Protein AF-A0A3C1WLF0-F1 (afdb_monomer_lite)

Structure (mmCIF, N/CA/C/O backbone):
data_AF-A0A3C1WLF0-F1
#
_entry.id   AF-A0A3C1WLF0-F1
#
loop_
_atom_site.group_PDB
_atom_site.id
_atom_site.type_symbol
_atom_site.label_atom_id
_atom_site.label_alt_id
_atom_site.label_comp_id
_atom_site.label_asym_id
_atom_site.label_entity_id
_atom_site.label_seq_id
_atom_site.pdbx_PDB_ins_code
_atom_site.Cartn_x
_atom_site.Cartn_y
_atom_site.Cartn_z
_atom_site.occupancy
_atom_site.B_iso_or_equiv
_atom_site.auth_seq_id
_atom_site.auth_comp_id
_atom_site.auth_asym_id
_atom_site.auth_atom_id
_atom_site.pdbx_PDB_model_num
ATOM 1 N N . MET A 1 1 ? 48.824 -5.930 45.678 1.00 38.50 1 MET A N 1
ATOM 2 C CA . MET A 1 1 ? 48.460 -5.023 44.565 1.00 38.50 1 MET A CA 1
ATOM 3 C C . MET A 1 1 ? 47.200 -5.547 43.886 1.00 38.50 1 MET A C 1
ATOM 5 O O . MET A 1 1 ? 47.285 -6.452 43.074 1.00 38.50 1 MET A O 1
ATOM 9 N N . THR A 1 2 ? 46.025 -5.027 44.236 1.00 32.69 2 THR A N 1
ATOM 10 C CA . THR A 1 2 ? 44.742 -5.399 43.612 1.00 32.69 2 THR A CA 1
ATOM 11 C C . THR A 1 2 ? 44.183 -4.187 42.873 1.00 32.69 2 THR A C 1
ATOM 13 O O . THR A 1 2 ? 43.642 -3.274 43.496 1.00 32.69 2 THR A O 1
ATOM 16 N N . LYS A 1 3 ? 44.344 -4.146 41.544 1.00 34.78 3 LYS A N 1
ATOM 17 C CA . LYS A 1 3 ? 43.704 -3.138 40.686 1.00 34.78 3 LYS A CA 1
ATOM 18 C C . LYS A 1 3 ? 42.248 -3.546 40.443 1.00 34.78 3 LYS A C 1
ATOM 20 O O . LYS A 1 3 ? 41.982 -4.520 39.749 1.00 34.78 3 LYS A O 1
ATOM 25 N N . ARG A 1 4 ? 41.308 -2.787 41.015 1.00 34.50 4 ARG A N 1
ATOM 26 C CA . ARG A 1 4 ? 39.887 -2.814 40.639 1.00 34.50 4 ARG A CA 1
ATOM 27 C C . ARG A 1 4 ? 39.732 -2.152 39.268 1.00 34.50 4 ARG A C 1
ATOM 29 O O . ARG A 1 4 ? 40.002 -0.961 39.138 1.00 34.50 4 ARG A O 1
ATOM 36 N N . PHE A 1 5 ? 39.268 -2.897 38.270 1.00 33.78 5 PHE A N 1
ATOM 37 C CA . PHE A 1 5 ? 38.762 -2.321 37.026 1.00 33.78 5 PHE A CA 1
ATOM 38 C C . PHE A 1 5 ? 37.348 -1.773 37.268 1.00 33.78 5 PHE A C 1
ATOM 40 O O . PHE A 1 5 ? 36.418 -2.525 37.545 1.00 33.78 5 PHE A O 1
ATOM 47 N N . ARG A 1 6 ? 37.183 -0.448 37.180 1.00 39.75 6 ARG A N 1
ATOM 48 C CA . ARG A 1 6 ? 35.875 0.193 36.982 1.00 39.75 6 ARG A CA 1
ATOM 49 C C . ARG A 1 6 ? 35.567 0.145 35.488 1.00 39.75 6 ARG A C 1
ATOM 51 O O . ARG A 1 6 ? 36.238 0.832 34.728 1.00 39.75 6 ARG A O 1
ATOM 58 N N . HIS A 1 7 ? 34.592 -0.650 35.066 1.00 42.81 7 HIS A N 1
ATOM 59 C CA . HIS A 1 7 ? 33.999 -0.598 33.723 1.00 42.81 7 HIS A CA 1
ATOM 60 C C . HIS A 1 7 ? 32.485 -0.705 33.873 1.00 42.81 7 HIS A C 1
ATOM 62 O O . HIS A 1 7 ? 31.923 -1.790 33.801 1.00 42.81 7 HIS A O 1
ATOM 68 N N . SER A 1 8 ? 31.815 0.408 34.160 1.00 45.34 8 SER A N 1
ATOM 69 C CA . SER A 1 8 ? 30.350 0.493 34.155 1.00 45.34 8 SER A CA 1
ATOM 70 C C . SER A 1 8 ? 29.961 1.964 34.143 1.00 45.34 8 SER A C 1
ATOM 72 O O . SER A 1 8 ? 29.856 2.544 35.211 1.00 45.34 8 SER A O 1
ATOM 74 N N . SER A 1 9 ? 29.848 2.560 32.952 1.00 38.88 9 SER A N 1
ATOM 75 C CA . SER A 1 9 ? 29.088 3.805 32.701 1.00 38.88 9 SER A CA 1
ATOM 76 C C . SER A 1 9 ? 28.951 4.098 31.200 1.00 38.88 9 SER A C 1
ATOM 78 O O . SER A 1 9 ? 27.984 4.722 30.785 1.00 38.88 9 SER A O 1
ATOM 80 N N . THR A 1 10 ? 29.875 3.624 30.357 1.00 36.00 10 THR A N 1
ATOM 81 C CA . THR A 1 10 ? 29.923 4.012 28.933 1.00 36.00 10 THR A CA 1
ATOM 82 C C . THR A 1 10 ? 28.986 3.202 28.026 1.00 36.00 10 THR A C 1
ATOM 84 O O . THR A 1 10 ? 28.545 3.706 27.000 1.00 36.00 10 THR A O 1
ATOM 87 N N . ILE A 1 11 ? 28.627 1.970 28.409 1.00 35.28 11 ILE A N 1
ATOM 88 C CA . ILE A 1 11 ? 27.786 1.077 27.584 1.00 35.28 11 ILE A CA 1
ATOM 89 C C . ILE A 1 11 ? 26.293 1.449 27.672 1.00 35.28 11 ILE A C 1
ATOM 91 O O . ILE A 1 11 ? 25.589 1.384 26.666 1.00 35.28 11 ILE A O 1
ATOM 95 N N . LEU A 1 12 ? 25.811 1.917 28.833 1.00 32.09 12 LEU A N 1
ATOM 96 C CA . LEU A 1 12 ? 24.411 2.342 28.985 1.00 32.09 12 LEU A CA 1
ATOM 97 C C . LEU A 1 12 ? 24.103 3.646 28.235 1.00 32.09 12 LEU A C 1
ATOM 99 O O . LEU A 1 12 ? 23.019 3.772 27.672 1.00 32.09 12 LEU A O 1
ATOM 103 N N . LEU A 1 13 ? 25.050 4.594 28.179 1.00 32.47 13 LEU A N 1
ATOM 104 C CA . LEU A 1 13 ? 24.854 5.832 27.419 1.00 32.47 13 LEU A CA 1
ATOM 105 C C . LEU A 1 13 ? 24.774 5.563 25.912 1.00 32.47 13 LEU A C 1
ATOM 107 O O . LEU A 1 13 ? 23.940 6.163 25.249 1.00 32.47 13 LEU A O 1
ATOM 111 N N . ALA A 1 14 ? 25.577 4.637 25.378 1.00 32.06 14 ALA A N 1
ATOM 112 C CA . ALA A 1 14 ? 25.554 4.290 23.955 1.00 32.06 14 ALA A CA 1
ATOM 113 C C . ALA A 1 14 ? 24.260 3.561 23.542 1.00 32.06 14 ALA A C 1
ATOM 115 O O . ALA A 1 14 ? 23.713 3.850 22.480 1.00 32.06 14 ALA A O 1
ATOM 116 N N . GLN A 1 15 ? 23.721 2.678 24.394 1.00 32.78 15 GLN A N 1
ATOM 117 C CA . GLN A 1 15 ? 22.417 2.045 24.150 1.00 32.78 15 GLN A CA 1
ATOM 118 C C . GLN A 1 15 ? 21.258 3.048 24.256 1.00 32.78 15 GLN A C 1
ATOM 120 O O . GLN A 1 15 ? 20.360 3.019 23.419 1.00 32.78 15 GLN A O 1
ATOM 125 N N . ALA A 1 16 ? 21.300 3.985 25.209 1.00 34.91 16 ALA A N 1
ATOM 126 C CA . ALA A 1 16 ? 20.302 5.051 25.316 1.00 34.91 16 ALA A CA 1
ATOM 127 C C . ALA A 1 16 ? 20.377 6.060 24.150 1.00 34.91 16 ALA A C 1
ATOM 129 O O . ALA A 1 16 ? 19.339 6.524 23.688 1.00 34.91 16 ALA A O 1
ATOM 130 N N . LEU A 1 17 ? 21.574 6.356 23.624 1.00 33.88 17 LEU A N 1
ATOM 131 C CA . LEU A 1 17 ? 21.757 7.225 22.451 1.00 33.88 17 LEU A CA 1
ATOM 132 C C . LEU A 1 17 ? 21.293 6.553 21.147 1.00 33.88 17 LEU A C 1
ATOM 134 O O . LEU A 1 17 ? 20.705 7.217 20.299 1.00 33.88 17 LEU A O 1
ATOM 138 N N . CYS A 1 18 ? 21.499 5.237 20.999 1.00 32.28 18 CYS A N 1
ATOM 139 C CA . CYS A 1 18 ? 20.993 4.477 19.848 1.00 32.28 18 CYS A CA 1
ATOM 140 C C . CYS A 1 18 ? 19.461 4.352 19.868 1.00 32.28 18 CYS A C 1
ATOM 142 O O . CYS A 1 18 ? 18.828 4.394 18.816 1.00 32.28 18 CYS A O 1
ATOM 144 N N . ILE A 1 19 ? 18.851 4.273 21.056 1.00 40.88 19 ILE A N 1
ATOM 145 C CA . ILE A 1 19 ? 17.392 4.380 21.222 1.00 40.88 19 ILE A CA 1
ATOM 146 C C . ILE A 1 19 ? 16.928 5.830 20.974 1.00 40.88 19 ILE A C 1
ATOM 148 O O . ILE A 1 19 ? 15.871 6.047 20.399 1.00 40.88 19 ILE A O 1
ATOM 152 N N . GLY A 1 20 ? 17.724 6.841 21.329 1.00 36.88 20 GLY A N 1
ATOM 153 C CA . GLY A 1 20 ? 17.392 8.250 21.086 1.00 36.88 20 GLY A CA 1
ATOM 154 C C . GLY A 1 20 ? 17.393 8.667 19.608 1.00 36.88 20 GLY A C 1
ATOM 155 O O . GLY A 1 20 ? 16.624 9.545 19.229 1.00 36.88 20 GLY A O 1
ATOM 156 N N . LEU A 1 21 ? 18.214 8.030 18.766 1.00 39.44 21 LEU A N 1
ATOM 157 C CA . LEU A 1 21 ? 18.328 8.357 17.337 1.00 39.44 21 LEU A CA 1
ATOM 158 C C . LEU A 1 21 ? 17.384 7.539 16.441 1.00 39.44 21 LEU A C 1
ATOM 160 O O . LEU A 1 21 ? 16.956 8.041 15.409 1.00 39.44 21 LEU A O 1
ATOM 164 N N . ALA A 1 22 ? 16.993 6.324 16.843 1.00 41.12 22 ALA A N 1
ATOM 165 C CA . ALA A 1 22 ? 16.082 5.472 16.065 1.00 41.12 22 ALA A CA 1
ATOM 166 C C . ALA A 1 22 ? 14.586 5.846 16.192 1.00 41.12 22 ALA A C 1
ATOM 168 O O . ALA A 1 22 ? 13.744 5.249 15.525 1.00 41.12 22 ALA A O 1
ATOM 169 N N . PHE A 1 23 ? 14.240 6.810 17.052 1.00 49.62 23 PHE A N 1
ATOM 170 C CA . PHE A 1 23 ? 12.853 7.129 17.412 1.00 49.62 23 PHE A CA 1
ATOM 171 C C . PHE A 1 23 ? 12.526 8.635 17.387 1.00 49.62 23 PHE A C 1
ATOM 173 O O . PHE A 1 23 ? 11.501 9.042 17.935 1.00 49.62 23 PHE A O 1
ATOM 180 N N . SER A 1 24 ? 13.333 9.472 16.719 1.00 47.12 24 SER A N 1
ATOM 181 C CA . SER A 1 24 ? 13.067 10.924 16.603 1.00 47.12 24 SER A CA 1
ATOM 182 C C . SER A 1 24 ? 11.830 11.279 15.753 1.00 47.12 24 SER A C 1
ATOM 184 O O . SER A 1 24 ? 11.469 12.447 15.647 1.00 47.12 24 SER A O 1
ATOM 186 N N . GLN A 1 25 ? 11.173 10.271 15.178 1.00 60.00 25 GLN A N 1
ATOM 187 C CA . GLN A 1 25 ? 10.205 10.391 14.088 1.00 60.00 25 GLN A CA 1
ATOM 188 C C . GLN A 1 25 ? 8.773 10.015 14.463 1.00 60.00 25 GLN A C 1
ATOM 190 O O . GLN A 1 25 ? 7.882 10.137 13.631 1.00 60.00 25 GLN A O 1
ATOM 195 N N . THR A 1 26 ? 8.528 9.508 15.676 1.00 65.81 26 THR A N 1
ATOM 196 C CA . THR A 1 26 ? 7.172 9.059 15.999 1.00 65.81 26 THR A CA 1
ATOM 197 C C . THR A 1 26 ? 6.250 10.219 16.357 1.00 65.81 26 THR A C 1
ATOM 199 O O . THR A 1 26 ? 6.629 11.178 17.032 1.00 65.81 26 THR A O 1
ATOM 202 N N . HIS A 1 27 ? 5.004 10.133 15.912 1.00 82.19 27 HIS A N 1
ATOM 203 C CA . HIS A 1 27 ? 4.012 11.166 16.161 1.00 82.19 27 HIS A CA 1
ATOM 204 C C . HIS A 1 27 ? 3.552 11.198 17.629 1.00 82.19 27 HIS A C 1
ATOM 206 O O . HIS A 1 27 ? 3.510 10.185 18.341 1.00 82.19 27 HIS A O 1
ATOM 212 N N . ARG A 1 28 ? 3.180 12.399 18.094 1.00 81.50 28 ARG A N 1
ATOM 213 C CA . ARG A 1 28 ? 2.681 12.604 19.462 1.00 81.50 28 ARG A CA 1
ATOM 214 C C . ARG A 1 28 ? 1.364 11.870 19.671 1.00 81.50 28 ARG A C 1
ATOM 216 O O . ARG A 1 28 ? 0.482 11.896 18.813 1.00 81.50 28 ARG A O 1
ATOM 223 N N . TRP A 1 29 ? 1.183 11.308 20.860 1.00 79.56 29 TRP A N 1
ATOM 224 C CA . TRP A 1 29 ? -0.041 10.596 21.224 1.00 79.56 29 TRP A CA 1
ATOM 225 C C . TRP A 1 29 ? -1.316 11.427 21.022 1.00 79.56 29 TRP A C 1
ATOM 227 O O . TRP A 1 29 ? -2.277 10.941 20.433 1.00 79.56 29 TRP A O 1
ATOM 237 N N . SER A 1 30 ? -1.312 12.696 21.431 1.00 80.06 30 SER A N 1
ATOM 238 C CA . SER A 1 30 ? -2.450 13.610 21.260 1.00 80.06 30 SER A CA 1
ATOM 239 C C . SER A 1 30 ? -2.841 13.808 19.789 1.00 80.06 30 SER A C 1
ATOM 241 O O . SER A 1 30 ? -4.026 13.819 19.450 1.00 80.06 30 SER A O 1
ATOM 243 N N . GLN A 1 31 ? -1.858 13.881 18.890 1.00 85.19 31 GLN A N 1
ATOM 244 C CA . GLN A 1 31 ? -2.086 13.949 17.447 1.00 85.19 31 GLN A CA 1
ATOM 245 C C . GLN A 1 31 ? -2.691 12.645 16.913 1.00 85.19 31 GLN A C 1
ATOM 247 O O . GLN A 1 31 ? -3.672 12.676 16.172 1.00 85.19 31 GLN A O 1
ATOM 252 N N . VAL A 1 32 ? -2.155 11.498 17.336 1.00 86.56 32 VAL A N 1
ATOM 253 C CA . VAL A 1 32 ? -2.671 10.168 16.977 1.00 86.56 32 VAL A CA 1
ATOM 254 C C . VAL A 1 32 ? -4.125 10.004 17.427 1.00 86.56 32 VAL A C 1
ATOM 256 O O . VAL A 1 32 ? -4.972 9.574 16.643 1.00 86.56 32 VAL A O 1
ATOM 259 N N . GLN A 1 33 ? -4.442 10.392 18.665 1.00 83.75 33 GLN A N 1
ATOM 260 C CA . GLN A 1 33 ? -5.803 10.349 19.202 1.00 83.75 33 GLN A CA 1
ATOM 261 C C . GLN A 1 33 ? -6.762 11.235 18.408 1.00 83.75 33 GLN A C 1
ATOM 263 O O . GLN A 1 33 ? -7.864 10.787 18.104 1.00 83.75 33 GLN A O 1
ATOM 268 N N . SER A 1 34 ? -6.342 12.448 18.040 1.00 86.00 34 SER A N 1
ATOM 269 C CA . SER A 1 34 ? -7.144 13.363 17.220 1.00 86.00 34 SER A CA 1
ATOM 270 C C . SER A 1 34 ? -7.474 12.760 15.848 1.00 86.00 34 SER A C 1
ATOM 272 O O . SER A 1 34 ? -8.641 12.678 15.461 1.00 86.00 34 SER A O 1
ATOM 274 N N . ILE A 1 35 ? -6.465 12.222 15.149 1.00 89.88 35 ILE A N 1
ATOM 275 C CA . ILE A 1 35 ? -6.636 11.592 13.829 1.00 89.88 35 ILE A CA 1
ATOM 276 C C . ILE A 1 35 ? -7.584 10.394 13.913 1.00 89.88 35 ILE A C 1
ATOM 278 O O . ILE A 1 35 ? -8.458 10.220 13.057 1.00 89.88 35 ILE A O 1
ATOM 282 N N . LEU A 1 36 ? -7.413 9.549 14.932 1.00 85.75 36 LEU A N 1
ATOM 283 C CA . LEU A 1 36 ? -8.304 8.420 15.167 1.00 85.75 36 LEU A CA 1
ATOM 284 C C . LEU A 1 36 ? -9.715 8.920 15.514 1.00 85.75 36 LEU A C 1
ATOM 286 O O . LEU A 1 36 ? -10.687 8.407 14.970 1.00 85.75 36 LEU A O 1
ATOM 290 N N . GLY A 1 37 ? -9.856 9.932 16.366 1.00 81.00 37 GLY A N 1
ATOM 291 C CA . GLY A 1 37 ? -11.135 10.523 16.773 1.00 81.00 37 GLY A CA 1
ATOM 292 C C . GLY A 1 37 ? -11.994 11.060 15.623 1.00 81.00 37 GLY A C 1
ATOM 293 O O . GLY A 1 37 ? -13.208 11.078 15.739 1.00 81.00 37 GLY A O 1
ATOM 294 N N . ALA A 1 38 ? -11.405 11.425 14.484 1.00 80.56 38 ALA A N 1
ATOM 295 C CA . ALA A 1 38 ? -12.173 11.887 13.323 1.00 80.56 38 ALA A CA 1
ATOM 296 C C . ALA A 1 38 ? -12.926 10.772 12.570 1.00 80.56 38 ALA A C 1
ATOM 298 O O . ALA A 1 38 ? -13.795 11.061 11.752 1.00 80.56 38 ALA A O 1
ATOM 299 N N . VAL A 1 39 ? -12.585 9.503 12.817 1.00 69.94 39 VAL A N 1
ATOM 300 C CA . VAL A 1 39 ? -13.282 8.331 12.264 1.00 69.94 39 VAL A CA 1
ATOM 301 C C . VAL A 1 39 ? -13.920 7.591 13.432 1.00 69.94 39 VAL A C 1
ATOM 303 O O . VAL A 1 39 ? -13.391 6.596 13.928 1.00 69.94 39 VAL A O 1
ATOM 306 N N . THR A 1 40 ? -15.010 8.153 13.948 1.00 58.94 40 THR A N 1
ATOM 307 C CA . THR A 1 40 ? -15.768 7.610 15.084 1.00 58.94 40 THR A CA 1
ATOM 308 C C . THR A 1 40 ? -17.261 7.728 14.826 1.00 58.94 40 THR A C 1
ATOM 310 O O . THR A 1 40 ? -17.986 8.275 15.652 1.00 58.94 40 THR A O 1
ATOM 313 N N . ASN A 1 41 ? -17.745 7.259 13.676 1.00 54.25 41 ASN A N 1
ATOM 314 C CA . ASN A 1 41 ? -19.181 7.059 13.563 1.00 54.25 41 ASN A CA 1
ATOM 315 C C . ASN A 1 41 ? -19.548 5.814 14.398 1.00 54.25 41 ASN A C 1
ATOM 317 O O . ASN A 1 41 ? -19.100 4.719 14.050 1.00 54.25 41 ASN A O 1
ATOM 321 N N . PRO A 1 42 ? -20.312 5.935 15.501 1.00 48.44 42 PRO A N 1
ATOM 322 C CA . PRO A 1 42 ? -20.686 4.789 16.335 1.00 48.44 42 PRO A CA 1
ATOM 323 C C . PRO A 1 42 ? -21.608 3.811 15.591 1.00 48.44 42 PRO A C 1
ATOM 325 O O . PRO A 1 42 ? -21.691 2.641 15.941 1.00 48.44 42 PRO A O 1
ATOM 328 N N . ALA A 1 43 ? -22.269 4.254 14.516 1.00 48.84 43 ALA A N 1
ATOM 329 C CA . ALA A 1 43 ? -23.008 3.361 13.625 1.00 48.84 43 ALA A CA 1
ATOM 330 C C . ALA A 1 43 ? -22.082 2.380 12.873 1.00 48.84 43 ALA A C 1
ATOM 332 O O . ALA A 1 43 ? -22.495 1.272 12.543 1.00 48.84 43 ALA A O 1
ATOM 333 N N . ASP A 1 44 ? -20.810 2.744 12.677 1.00 51.59 44 ASP A N 1
ATOM 334 C CA . ASP A 1 44 ? -19.803 1.908 12.019 1.00 51.59 44 ASP A CA 1
ATOM 335 C C . ASP A 1 44 ? -19.059 0.993 13.012 1.00 51.59 44 ASP A C 1
ATOM 337 O O . ASP A 1 44 ? -18.179 0.238 12.601 1.00 51.59 44 ASP A O 1
ATOM 341 N N . THR A 1 45 ? -19.325 1.066 14.322 1.00 56.56 45 THR A N 1
ATOM 342 C CA . THR A 1 45 ? -18.733 0.148 15.318 1.00 56.56 45 THR A CA 1
ATOM 343 C C . THR A 1 45 ? -19.614 -1.073 15.590 1.00 56.56 45 THR A C 1
ATOM 345 O O . THR A 1 45 ? -19.144 -2.041 16.188 1.00 56.56 45 THR A O 1
ATOM 348 N N . ALA A 1 46 ? -20.862 -1.065 15.109 1.00 55.88 46 ALA A N 1
ATOM 349 C CA . ALA A 1 46 ? -21.876 -2.069 15.404 1.00 55.88 46 ALA A CA 1
ATOM 350 C C . ALA A 1 46 ? -22.565 -2.576 14.124 1.00 55.88 46 ALA A C 1
ATOM 352 O O . ALA A 1 46 ? -23.735 -2.311 13.865 1.00 55.88 46 ALA A O 1
ATOM 353 N N . GLY A 1 47 ? -21.833 -3.348 13.324 1.00 59.44 47 GLY A N 1
ATOM 354 C CA . GLY A 1 47 ? -22.403 -4.181 12.265 1.00 59.44 47 GLY A CA 1
ATOM 355 C C . GLY A 1 47 ? -21.700 -5.538 12.237 1.00 59.44 47 GLY A C 1
ATOM 356 O O . GLY A 1 47 ? -20.560 -5.634 12.700 1.00 59.44 47 GLY A O 1
ATOM 357 N N . PRO A 1 48 ? -22.334 -6.611 11.731 1.00 72.62 48 PRO A N 1
ATOM 358 C CA . PRO A 1 48 ? -21.635 -7.873 11.547 1.00 72.62 48 PRO A CA 1
ATOM 359 C C . PRO A 1 48 ? -20.495 -7.659 10.546 1.00 72.62 48 PRO A C 1
ATOM 361 O O . PRO A 1 48 ? -20.720 -7.435 9.358 1.00 72.62 48 PRO A O 1
ATOM 364 N N . PHE A 1 49 ? -19.259 -7.714 11.035 1.00 84.38 49 PHE A N 1
ATOM 365 C CA . PHE A 1 49 ? -18.076 -7.722 10.187 1.00 84.38 49 PHE A CA 1
ATOM 366 C C . PHE A 1 49 ? -18.115 -8.980 9.315 1.00 84.38 49 PHE A C 1
ATOM 368 O O . PHE A 1 49 ? -17.980 -10.094 9.827 1.00 84.38 49 PHE A O 1
ATOM 375 N N . THR A 1 50 ? -18.319 -8.822 8.006 1.00 90.38 50 THR A N 1
ATOM 376 C CA . THR A 1 50 ? -18.239 -9.933 7.044 1.00 90.38 50 THR A CA 1
ATOM 377 C C . THR A 1 50 ? -16.839 -10.552 7.061 1.00 90.38 50 THR A C 1
ATOM 379 O O . THR A 1 50 ? -15.888 -9.872 7.466 1.00 90.38 50 THR A O 1
ATOM 382 N N . PRO A 1 51 ? -16.675 -11.825 6.659 1.00 96.19 51 PRO A N 1
ATOM 383 C CA . PRO A 1 51 ? -15.350 -12.426 6.567 1.00 96.19 51 PRO A CA 1
ATOM 384 C C . PRO A 1 51 ? -14.431 -11.591 5.674 1.00 96.19 51 PRO A C 1
ATOM 386 O O . PRO A 1 51 ? -14.851 -11.159 4.602 1.00 96.19 51 PRO A O 1
ATOM 389 N N . LEU A 1 52 ? -13.203 -11.358 6.134 1.00 98.00 52 LEU A N 1
ATOM 390 C CA . LEU A 1 52 ? -12.166 -10.648 5.393 1.00 98.00 52 LEU A CA 1
ATOM 391 C C . LEU A 1 52 ? -10.931 -11.542 5.266 1.00 98.00 52 LEU A C 1
ATOM 393 O O . LEU A 1 52 ? -10.304 -11.886 6.270 1.00 98.00 52 LEU A O 1
ATOM 397 N N . ASN A 1 53 ? -10.553 -11.889 4.040 1.00 98.75 53 ASN A N 1
ATOM 398 C CA . ASN A 1 53 ? -9.366 -12.688 3.750 1.00 98.75 53 ASN A CA 1
ATOM 399 C C . ASN A 1 53 ? -8.252 -11.805 3.184 1.00 98.75 53 ASN A C 1
ATOM 401 O O . ASN A 1 53 ? -8.358 -11.277 2.077 1.00 98.75 53 ASN A O 1
ATOM 405 N N . ILE A 1 54 ? -7.165 -11.662 3.939 1.00 98.88 54 ILE A N 1
ATOM 406 C CA . ILE A 1 54 ? -5.996 -10.871 3.547 1.00 98.88 54 ILE A CA 1
ATOM 407 C C . ILE A 1 54 ? -4.851 -11.808 3.161 1.00 98.88 54 ILE A C 1
ATOM 409 O O . ILE A 1 54 ? -4.555 -12.775 3.869 1.00 98.88 54 ILE A O 1
ATOM 413 N N . VAL A 1 55 ? -4.164 -11.496 2.065 1.00 98.94 55 VAL A N 1
ATOM 414 C CA . VAL A 1 55 ? -2.891 -12.124 1.696 1.00 98.94 55 VAL A CA 1
ATOM 415 C C . VAL A 1 55 ? -1.789 -11.077 1.784 1.00 98.94 55 VAL A C 1
ATOM 417 O O . VAL A 1 55 ? -1.834 -10.069 1.078 1.00 98.94 55 VAL A O 1
ATOM 420 N N . LEU A 1 56 ? -0.799 -11.310 2.645 1.00 98.81 56 LEU A N 1
ATOM 421 C CA . LEU A 1 56 ? 0.420 -10.503 2.687 1.00 98.81 56 LEU A CA 1
ATOM 422 C C . LEU A 1 56 ? 1.484 -11.178 1.823 1.00 98.81 56 LEU A C 1
ATOM 424 O O . LEU A 1 56 ? 1.887 -12.313 2.101 1.00 98.81 56 LEU A O 1
ATOM 428 N N . VAL A 1 57 ? 1.917 -10.484 0.777 1.00 97.81 57 VAL A N 1
ATOM 429 C CA . VAL A 1 57 ? 2.915 -10.972 -0.172 1.00 97.81 57 VAL A CA 1
ATOM 430 C C . VAL A 1 57 ? 4.263 -10.356 0.166 1.00 97.81 57 VAL A C 1
ATOM 432 O O . VAL A 1 57 ? 4.380 -9.135 0.262 1.00 97.81 57 VAL A O 1
ATOM 435 N N . TRP A 1 58 ? 5.265 -11.211 0.346 1.00 95.25 58 TRP A N 1
ATOM 436 C CA . TRP A 1 58 ? 6.640 -10.840 0.679 1.00 95.25 58 TRP A CA 1
ATOM 437 C C . TRP A 1 58 ? 7.618 -11.634 -0.186 1.00 95.25 58 TRP A C 1
ATOM 439 O O . TRP A 1 58 ? 7.240 -12.651 -0.757 1.00 95.25 58 TRP A O 1
ATOM 449 N N . GLY A 1 59 ? 8.865 -11.189 -0.301 1.00 90.56 59 GLY A N 1
ATOM 450 C CA . GLY A 1 59 ? 9.893 -11.873 -1.089 1.00 90.56 59 GLY A CA 1
ATOM 451 C C . GLY A 1 59 ? 11.237 -11.906 -0.375 1.00 90.56 59 GLY A C 1
ATOM 452 O O . GLY A 1 59 ? 11.333 -11.541 0.797 1.00 90.56 59 GLY A O 1
ATOM 453 N N . GLU A 1 60 ? 12.271 -12.338 -1.095 1.00 89.06 60 GLU A N 1
ATOM 454 C CA . GLU A 1 60 ? 13.648 -12.305 -0.594 1.00 89.06 60 GLU A CA 1
ATOM 455 C C . GLU A 1 60 ? 14.073 -10.907 -0.157 1.00 89.06 60 GLU A C 1
ATOM 457 O O . GLU A 1 60 ? 13.704 -9.901 -0.768 1.00 89.06 60 GLU A O 1
ATOM 462 N N . HIS A 1 61 ? 14.909 -10.874 0.873 1.00 86.94 61 HIS A N 1
ATOM 463 C CA . HIS A 1 61 ? 15.568 -9.658 1.315 1.00 86.94 61 HIS A CA 1
ATOM 464 C C . HIS A 1 61 ? 16.524 -9.134 0.232 1.00 86.94 61 HIS A C 1
ATOM 466 O O . HIS A 1 61 ? 17.221 -9.908 -0.430 1.00 86.94 61 HIS A O 1
ATOM 472 N N . ASP A 1 62 ? 16.552 -7.817 0.042 1.00 86.88 62 ASP A N 1
ATOM 473 C CA . ASP A 1 62 ? 17.293 -7.170 -1.044 1.00 86.88 62 ASP A CA 1
ATOM 474 C C . ASP A 1 62 ? 18.056 -5.898 -0.630 1.00 86.88 62 ASP A C 1
ATOM 476 O O . ASP A 1 62 ? 18.684 -5.287 -1.493 1.00 86.88 62 ASP A O 1
ATOM 480 N N . HIS A 1 63 ? 18.025 -5.508 0.651 1.00 89.62 63 HIS A N 1
ATOM 481 C CA . HIS A 1 63 ? 18.690 -4.304 1.179 1.00 89.62 63 HIS A CA 1
ATOM 482 C C . HIS A 1 63 ? 19.540 -4.614 2.417 1.00 89.62 63 HIS A C 1
ATOM 484 O O . HIS A 1 63 ? 19.843 -5.768 2.697 1.00 89.62 63 HIS A O 1
ATOM 490 N N . ALA A 1 64 ? 20.013 -3.586 3.123 1.00 87.50 64 ALA A N 1
ATOM 491 C CA . ALA A 1 64 ? 20.669 -3.749 4.414 1.00 87.50 64 ALA A CA 1
ATOM 492 C C . ALA A 1 64 ? 19.645 -4.054 5.522 1.00 87.50 64 ALA A C 1
ATOM 494 O O . ALA A 1 64 ? 18.459 -3.746 5.402 1.00 87.50 64 ALA A O 1
ATOM 495 N N . THR A 1 65 ? 20.109 -4.607 6.648 1.00 88.38 65 THR A N 1
ATOM 496 C CA . THR A 1 65 ? 19.264 -4.807 7.835 1.00 88.38 65 THR A CA 1
ATOM 497 C C . THR A 1 65 ? 18.552 -3.515 8.231 1.00 88.38 65 THR A C 1
ATOM 499 O O . THR A 1 65 ? 19.176 -2.465 8.371 1.00 88.38 65 THR A O 1
ATOM 502 N N . GLY A 1 66 ? 17.247 -3.612 8.469 1.00 87.88 66 GLY A N 1
ATOM 503 C CA . GLY A 1 66 ? 16.386 -2.475 8.787 1.00 87.88 66 GLY A CA 1
ATOM 504 C C . GLY A 1 66 ? 15.747 -1.799 7.573 1.00 87.88 66 GLY A C 1
ATOM 505 O O . GLY A 1 66 ? 14.848 -0.983 7.777 1.00 87.88 66 GLY A O 1
ATOM 506 N N . GLN A 1 67 ? 16.132 -2.174 6.351 1.00 91.75 67 GLN A N 1
ATOM 507 C CA . GLN A 1 67 ? 15.523 -1.731 5.099 1.00 91.75 67 GLN A CA 1
ATOM 508 C C . GLN A 1 67 ? 14.886 -2.920 4.370 1.00 91.75 67 GLN A C 1
ATOM 510 O O . GLN A 1 67 ? 15.428 -4.024 4.392 1.00 91.75 67 GLN A O 1
ATOM 515 N N . HIS A 1 68 ? 13.726 -2.714 3.742 1.00 93.94 68 HIS A N 1
ATOM 516 C CA . HIS A 1 68 ? 13.037 -3.737 2.935 1.00 93.94 68 HIS A CA 1
ATOM 517 C C . HIS A 1 68 ? 12.892 -5.088 3.661 1.00 93.94 68 HIS A C 1
ATOM 519 O O . HIS A 1 68 ? 13.119 -6.178 3.132 1.00 93.94 68 HIS A O 1
ATOM 525 N N . GLU A 1 69 ? 12.523 -5.016 4.936 1.00 92.62 69 GLU A N 1
ATOM 526 C CA . GLU A 1 69 ? 12.363 -6.166 5.826 1.00 92.62 69 GLU A CA 1
ATOM 527 C C . GLU A 1 69 ? 11.018 -6.880 5.550 1.00 92.62 69 GLU A C 1
ATOM 529 O O . GLU A 1 69 ? 10.136 -6.964 6.410 1.00 92.62 69 GLU A O 1
ATOM 534 N N . TYR A 1 70 ? 10.825 -7.363 4.315 1.00 94.50 70 TYR A N 1
ATOM 535 C CA . TYR A 1 70 ? 9.550 -7.891 3.809 1.00 94.50 70 TYR A CA 1
ATOM 536 C C . TYR A 1 70 ? 9.001 -9.042 4.656 1.00 94.50 70 TYR A C 1
ATOM 538 O O . TYR A 1 70 ? 7.824 -9.047 5.025 1.00 94.50 70 TYR A O 1
ATOM 546 N N . GLU A 1 71 ? 9.853 -10.012 5.001 1.00 94.38 71 GLU A N 1
ATOM 547 C CA . GLU A 1 71 ? 9.455 -11.162 5.816 1.00 94.38 71 GLU A CA 1
ATOM 548 C C . GLU A 1 71 ? 9.035 -10.727 7.222 1.00 94.38 71 GLU A C 1
ATOM 550 O O . GLU A 1 71 ? 8.026 -11.196 7.756 1.00 94.38 71 GLU A O 1
ATOM 555 N N . LYS A 1 72 ? 9.782 -9.793 7.819 1.00 93.19 72 LYS A N 1
ATOM 556 C CA . LYS A 1 72 ? 9.493 -9.259 9.152 1.00 93.19 72 LYS A CA 1
ATOM 557 C C . LYS A 1 72 ? 8.176 -8.493 9.165 1.00 93.19 72 LYS A C 1
ATOM 559 O O . LYS A 1 72 ? 7.395 -8.667 10.104 1.00 93.19 72 LYS A O 1
ATOM 564 N N . PHE A 1 73 ? 7.900 -7.701 8.127 1.00 95.06 73 PHE A N 1
ATOM 565 C CA . PHE A 1 73 ? 6.587 -7.099 7.920 1.00 95.06 73 PHE A CA 1
ATOM 566 C C . PHE A 1 73 ? 5.512 -8.183 7.846 1.00 95.06 73 PHE A C 1
ATOM 568 O O . PHE A 1 73 ? 4.622 -8.200 8.691 1.00 95.06 73 PHE A O 1
ATOM 575 N N . ALA A 1 74 ? 5.616 -9.130 6.912 1.00 95.81 74 ALA A N 1
ATOM 576 C CA . ALA A 1 74 ? 4.585 -10.137 6.682 1.00 95.81 74 ALA A CA 1
ATOM 577 C C . ALA A 1 74 ? 4.298 -10.985 7.934 1.00 95.81 74 ALA A C 1
ATOM 579 O O . ALA A 1 74 ? 3.150 -11.082 8.374 1.00 95.81 74 ALA A O 1
ATOM 580 N N . ARG A 1 75 ? 5.333 -11.543 8.570 1.00 94.69 75 ARG A N 1
ATOM 581 C CA . ARG A 1 75 ? 5.191 -12.384 9.772 1.00 94.69 75 ARG A CA 1
ATOM 582 C C . ARG A 1 75 ? 4.811 -11.600 11.023 1.00 94.69 75 ARG A C 1
ATOM 584 O O . ARG A 1 75 ? 4.167 -12.159 11.905 1.00 94.69 75 ARG A O 1
ATOM 591 N N . GLY A 1 76 ? 5.199 -10.330 11.121 1.00 92.00 76 GLY A N 1
ATOM 592 C CA . GLY A 1 76 ? 4.801 -9.456 12.225 1.00 92.00 76 GLY A CA 1
ATOM 593 C C . GLY A 1 76 ? 3.356 -8.973 12.092 1.00 92.00 76 GLY A C 1
ATOM 594 O O . GLY A 1 76 ? 2.615 -8.943 13.075 1.00 92.00 76 GLY A O 1
ATOM 595 N N . TRP A 1 77 ? 2.9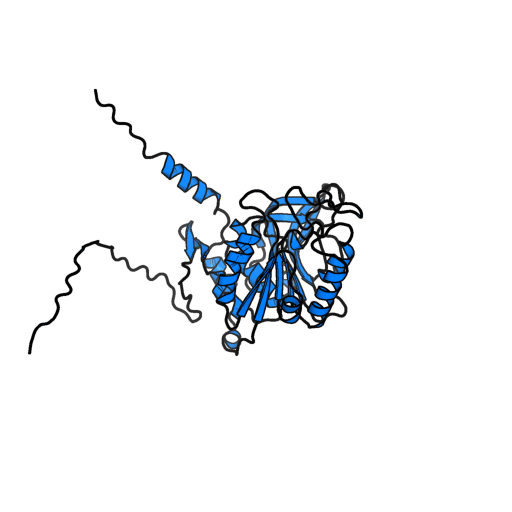39 -8.637 10.870 1.00 95.81 77 TRP A N 1
ATOM 596 C CA . TRP A 1 77 ? 1.617 -8.091 10.580 1.00 95.81 77 TRP A CA 1
ATOM 597 C C . TRP A 1 77 ? 0.540 -9.161 10.437 1.00 95.81 77 TRP A C 1
ATOM 599 O O . TRP A 1 77 ? -0.612 -8.873 10.741 1.00 95.81 77 TRP A O 1
ATOM 609 N N . GLN A 1 78 ? 0.873 -10.400 10.069 1.00 96.19 78 GLN A N 1
ATOM 610 C CA . GLN A 1 78 ? -0.102 -11.494 10.036 1.00 96.19 78 GLN A CA 1
ATOM 611 C C . GLN A 1 78 ? -0.852 -11.671 11.374 1.00 96.19 78 GLN A C 1
ATOM 613 O O . GLN A 1 78 ? -2.078 -11.537 11.379 1.00 96.19 78 GLN A O 1
ATOM 618 N N . PRO A 1 79 ? -0.185 -11.921 12.520 1.00 93.00 79 PRO A N 1
ATOM 619 C CA . PRO A 1 79 ? -0.873 -12.063 13.800 1.00 93.00 79 PRO A CA 1
ATOM 620 C C . PRO A 1 79 ? -1.454 -10.741 14.316 1.00 93.00 79 PRO A C 1
ATOM 622 O O . PRO A 1 79 ? -2.370 -10.770 15.132 1.00 93.00 79 PRO A O 1
ATOM 625 N N . LEU A 1 80 ? -0.940 -9.587 13.876 1.00 91.88 80 LEU A N 1
ATOM 626 C CA . LEU A 1 80 ? -1.506 -8.277 14.200 1.00 91.88 80 LEU A CA 1
ATOM 627 C C . LEU A 1 80 ? -2.875 -8.100 13.529 1.00 91.88 80 LEU A C 1
ATOM 629 O O . LEU A 1 80 ? -3.871 -7.873 14.208 1.00 91.88 80 LEU A O 1
ATOM 633 N N . LEU A 1 81 ? -2.935 -8.260 12.206 1.00 95.81 81 LEU A N 1
ATOM 634 C CA . LEU A 1 81 ? -4.144 -8.120 11.398 1.00 95.81 81 LEU A CA 1
ATOM 635 C C . LEU A 1 81 ? -5.177 -9.214 11.708 1.00 95.81 81 LEU A C 1
ATOM 637 O O . LEU A 1 81 ? -6.371 -8.938 11.684 1.00 95.81 81 LEU A O 1
ATOM 641 N N . ALA A 1 82 ? -4.750 -10.423 12.083 1.00 94.94 82 ALA A N 1
ATOM 642 C CA . ALA A 1 82 ? -5.655 -11.495 12.510 1.00 94.94 82 ALA A CA 1
ATOM 643 C C . ALA A 1 82 ? -6.416 -11.185 13.821 1.00 94.94 82 ALA A C 1
ATOM 645 O O . ALA A 1 82 ? -7.372 -11.879 14.151 1.00 94.94 82 ALA A O 1
ATOM 646 N N . LYS A 1 83 ? -6.033 -10.138 14.573 1.00 91.69 83 LYS A N 1
ATOM 647 C CA . LYS A 1 83 ? -6.805 -9.649 15.736 1.00 91.69 83 LYS A CA 1
ATOM 648 C C . LYS A 1 83 ? -8.038 -8.839 15.336 1.00 91.69 83 LYS A C 1
ATOM 650 O O . LYS A 1 83 ? -8.867 -8.537 16.197 1.00 91.69 83 LYS A O 1
ATOM 655 N N . MET A 1 84 ? -8.138 -8.434 14.070 1.00 91.62 84 MET A N 1
ATOM 656 C CA . MET A 1 84 ? -9.317 -7.761 13.538 1.00 91.62 84 MET A CA 1
ATOM 657 C C . MET A 1 84 ? -10.516 -8.715 13.522 1.00 91.62 84 MET A C 1
ATOM 659 O O . MET A 1 84 ? -10.371 -9.930 13.389 1.00 91.62 84 MET A O 1
ATOM 663 N N . HIS A 1 85 ? -11.719 -8.164 13.674 1.00 90.06 85 HIS A N 1
ATOM 664 C CA . HIS A 1 85 ? -12.942 -8.963 13.686 1.00 90.06 85 HIS A CA 1
ATOM 665 C C . HIS A 1 85 ? -13.108 -9.732 12.375 1.00 90.06 85 HIS A C 1
ATOM 667 O O . HIS A 1 85 ? -13.011 -9.130 11.313 1.00 90.06 85 HIS A O 1
ATOM 673 N N . ASN A 1 86 ? -13.401 -11.034 12.464 1.00 93.56 86 ASN A N 1
ATOM 674 C CA . ASN A 1 86 ? -13.700 -11.912 11.326 1.00 93.56 86 ASN A CA 1
ATOM 675 C C . ASN A 1 86 ? -12.664 -11.839 10.183 1.00 93.56 86 ASN A C 1
ATOM 677 O O . ASN A 1 86 ? -13.026 -11.813 9.006 1.00 93.56 86 ASN A O 1
ATOM 681 N N . THR A 1 87 ? -11.378 -11.758 10.536 1.00 96.75 87 THR A N 1
ATOM 682 C CA . THR A 1 87 ? -10.281 -11.616 9.574 1.00 96.75 87 THR A CA 1
ATOM 683 C C . THR A 1 87 ? -9.383 -12.845 9.579 1.00 96.75 87 THR A C 1
ATOM 685 O O . THR A 1 87 ? -8.848 -13.229 10.618 1.00 96.75 87 THR A O 1
ATOM 688 N N . THR A 1 88 ? -9.144 -13.406 8.396 1.00 98.44 88 THR A N 1
ATOM 689 C CA . THR A 1 88 ? -8.113 -14.423 8.158 1.00 98.44 88 THR A CA 1
ATOM 690 C C . THR A 1 88 ? -6.959 -13.793 7.394 1.00 98.44 88 THR A C 1
ATOM 692 O O . THR A 1 88 ? -7.172 -13.048 6.438 1.00 98.44 88 THR A O 1
ATOM 695 N N . VAL A 1 89 ? -5.724 -14.096 7.797 1.00 98.75 89 VAL A N 1
ATOM 696 C CA . VAL A 1 89 ? -4.520 -13.568 7.144 1.00 98.75 89 VAL A CA 1
ATOM 697 C C . VAL A 1 89 ? -3.600 -14.715 6.764 1.00 98.75 89 VAL A C 1
ATOM 699 O O . VAL A 1 89 ? -3.127 -15.460 7.627 1.00 98.75 89 VAL A O 1
ATOM 702 N N . SER A 1 90 ? -3.332 -14.844 5.469 1.00 98.75 90 SER A N 1
ATOM 703 C CA . SER A 1 90 ? -2.373 -15.803 4.924 1.00 98.75 90 SER A CA 1
ATOM 704 C C . SER A 1 90 ? -1.144 -15.086 4.374 1.00 98.75 90 SER A C 1
ATOM 706 O O . SER A 1 90 ? -1.185 -13.896 4.056 1.00 98.75 90 SER A O 1
ATOM 708 N N . LEU A 1 91 ? -0.037 -15.817 4.288 1.00 98.56 91 LEU A N 1
ATOM 709 C CA . LEU A 1 91 ? 1.208 -15.323 3.717 1.00 98.56 91 LEU A CA 1
ATOM 710 C C . LEU A 1 91 ? 1.424 -15.954 2.347 1.00 98.56 91 LEU A C 1
ATOM 712 O O . LEU A 1 91 ? 1.138 -17.137 2.155 1.00 98.56 91 LEU A O 1
ATOM 716 N N . ALA A 1 92 ? 1.960 -15.177 1.418 1.00 97.06 92 ALA A N 1
ATOM 717 C CA . ALA A 1 92 ? 2.440 -15.670 0.140 1.00 97.06 92 ALA A CA 1
ATOM 718 C C . ALA A 1 92 ? 3.889 -15.231 -0.047 1.00 97.06 92 ALA A C 1
ATOM 720 O O . ALA A 1 92 ? 4.212 -14.053 0.087 1.00 97.06 92 ALA A O 1
ATOM 721 N N . TYR A 1 93 ? 4.757 -16.191 -0.339 1.00 94.00 93 TYR A N 1
ATOM 722 C CA . TYR A 1 93 ? 6.138 -15.910 -0.694 1.00 94.00 93 TYR A CA 1
ATOM 723 C C . TYR A 1 93 ? 6.214 -15.725 -2.214 1.00 94.00 93 TYR A C 1
ATOM 725 O O . TYR A 1 93 ? 5.816 -16.610 -2.970 1.00 94.00 93 TYR A O 1
ATOM 733 N N . TYR A 1 94 ? 6.661 -14.544 -2.635 1.00 92.25 94 TYR A N 1
ATOM 734 C CA . TYR A 1 94 ? 6.650 -13.969 -3.980 1.00 92.25 94 TYR A CA 1
ATOM 735 C C . TYR A 1 94 ? 5.284 -13.760 -4.627 1.00 92.25 94 TYR A C 1
ATOM 737 O O . TYR A 1 94 ? 4.993 -12.663 -5.096 1.00 92.25 94 TYR A O 1
ATOM 745 N N . TRP A 1 95 ? 4.444 -14.788 -4.690 1.00 94.31 95 TRP A N 1
ATOM 746 C CA . TRP A 1 95 ? 3.173 -14.701 -5.397 1.00 94.31 95 TRP A CA 1
ATOM 747 C C . TRP A 1 95 ? 2.089 -15.537 -4.717 1.00 94.31 95 TRP A C 1
ATOM 749 O O . TRP A 1 95 ? 2.373 -16.663 -4.301 1.00 94.31 95 TRP A O 1
ATOM 759 N N . PRO A 1 96 ? 0.845 -15.034 -4.593 1.00 97.00 96 PRO A N 1
ATOM 760 C CA . PRO A 1 96 ? -0.249 -15.842 -4.074 1.00 97.00 96 PRO A CA 1
ATOM 761 C C . PRO A 1 96 ? -0.522 -17.067 -4.951 1.00 97.00 96 PRO A C 1
ATOM 763 O O . PRO A 1 96 ? -0.479 -17.010 -6.181 1.00 97.00 96 PRO A O 1
ATOM 766 N N . THR A 1 97 ? -0.844 -18.185 -4.306 1.00 96.56 97 THR A N 1
ATOM 767 C CA . THR A 1 97 ? -1.364 -19.376 -4.990 1.00 96.56 97 THR A CA 1
ATOM 768 C C . THR A 1 97 ? -2.720 -19.086 -5.637 1.00 96.56 97 THR A C 1
ATOM 770 O O . THR A 1 97 ? -3.412 -18.144 -5.254 1.00 96.56 97 THR A O 1
ATOM 773 N N . GLU A 1 98 ? -3.155 -19.933 -6.572 1.00 96.25 98 GLU A N 1
ATOM 774 C CA . GLU A 1 98 ? -4.485 -19.805 -7.184 1.00 96.25 98 GLU A CA 1
ATOM 775 C C . GLU A 1 98 ? -5.602 -19.799 -6.127 1.00 96.25 98 GLU A C 1
ATOM 777 O O . GLU A 1 98 ? -6.476 -18.937 -6.144 1.00 96.25 98 GLU A O 1
ATOM 782 N N . ALA A 1 99 ? -5.530 -20.691 -5.133 1.00 98.06 99 ALA A N 1
ATOM 783 C CA . ALA A 1 99 ? -6.499 -20.730 -4.039 1.00 98.06 99 ALA A CA 1
ATOM 784 C C . ALA A 1 99 ? -6.515 -19.425 -3.224 1.00 98.06 99 ALA A C 1
ATOM 786 O O . ALA A 1 99 ? -7.586 -18.935 -2.865 1.00 98.06 99 ALA A O 1
ATOM 787 N N . GLN A 1 100 ? -5.344 -18.831 -2.970 1.00 98.44 100 GLN A N 1
ATOM 788 C CA . GLN A 1 100 ? -5.259 -17.528 -2.309 1.00 98.44 100 GLN A CA 1
ATOM 789 C C . GLN A 1 100 ? -5.864 -16.423 -3.174 1.00 98.44 100 GLN A C 1
ATOM 791 O O . GLN A 1 100 ? -6.654 -15.636 -2.662 1.00 98.44 100 GLN A O 1
ATOM 796 N N . TRP A 1 101 ? -5.568 -16.386 -4.475 1.00 98.06 101 TRP A N 1
ATOM 797 C CA . TRP A 1 101 ? -6.170 -15.415 -5.387 1.00 98.06 101 TRP A CA 1
ATOM 798 C C . TRP A 1 101 ? -7.687 -15.527 -5.450 1.00 98.06 101 TRP A C 1
ATOM 800 O O . TRP A 1 101 ? -8.349 -14.497 -5.536 1.00 98.06 101 TRP A O 1
ATOM 810 N N . GLN A 1 102 ? -8.251 -16.735 -5.400 1.00 97.50 102 GLN A N 1
ATOM 811 C CA . GLN A 1 102 ? -9.701 -16.938 -5.419 1.00 97.50 102 GLN A CA 1
ATOM 812 C C . GLN A 1 102 ? -10.370 -16.521 -4.103 1.00 97.50 102 GLN A C 1
ATOM 814 O O . GLN A 1 102 ? -11.418 -15.874 -4.136 1.00 97.50 102 GLN A O 1
ATOM 819 N N . ALA A 1 103 ? -9.760 -16.848 -2.960 1.00 98.06 103 ALA A N 1
ATOM 820 C CA . ALA A 1 103 ? -10.338 -16.601 -1.638 1.00 98.06 103 ALA A CA 1
ATOM 821 C C . ALA A 1 103 ? -10.104 -15.180 -1.098 1.00 98.06 103 ALA A C 1
ATOM 823 O O . ALA A 1 103 ? -10.853 -14.734 -0.232 1.00 98.06 103 ALA A O 1
ATOM 824 N N . ALA A 1 104 ? -9.066 -14.479 -1.561 1.00 98.75 104 ALA A N 1
ATOM 825 C CA . ALA A 1 104 ? -8.687 -13.180 -1.019 1.00 98.75 104 ALA A CA 1
ATOM 826 C C . ALA A 1 104 ? -9.731 -12.086 -1.287 1.00 98.75 104 ALA A C 1
ATOM 828 O O . ALA A 1 104 ? -10.314 -11.980 -2.370 1.00 98.75 104 ALA A O 1
ATOM 829 N N . ASP A 1 105 ? -9.877 -11.207 -0.300 1.00 98.81 105 ASP A N 1
ATOM 830 C CA . ASP A 1 105 ? -10.573 -9.927 -0.405 1.00 98.81 105 ASP A CA 1
ATOM 831 C C . ASP A 1 105 ? -9.590 -8.764 -0.569 1.00 98.81 105 ASP A C 1
ATOM 833 O O . ASP A 1 105 ? -9.901 -7.761 -1.214 1.00 98.81 105 ASP A O 1
ATOM 837 N N . LEU A 1 106 ? -8.384 -8.925 -0.017 1.00 98.94 106 LEU A N 1
ATOM 838 C CA . LEU A 1 106 ? -7.303 -7.953 -0.062 1.00 98.94 106 LEU A CA 1
ATOM 839 C C . LEU A 1 106 ? -5.961 -8.657 -0.273 1.00 98.94 106 LEU A C 1
ATOM 841 O O . LEU A 1 106 ? -5.618 -9.584 0.462 1.00 98.94 106 LEU A O 1
ATOM 845 N N . VAL A 1 107 ? -5.168 -8.170 -1.223 1.00 98.88 107 VAL A N 1
ATOM 846 C CA . VAL A 1 107 ? -3.769 -8.579 -1.405 1.00 98.88 107 VAL A CA 1
ATOM 847 C C . VAL A 1 107 ? -2.861 -7.376 -1.175 1.00 98.88 107 VAL A C 1
ATOM 849 O O . VAL A 1 107 ? -3.078 -6.313 -1.755 1.00 98.88 107 VAL A O 1
ATOM 852 N N . VAL A 1 108 ? -1.846 -7.535 -0.326 1.00 98.81 108 VAL A N 1
ATOM 853 C CA . VAL A 1 108 ? -0.844 -6.500 -0.032 1.00 98.81 108 VAL A CA 1
ATOM 854 C C . VAL A 1 108 ? 0.501 -6.945 -0.586 1.00 98.81 108 VAL A C 1
ATOM 856 O O . VAL A 1 108 ? 1.089 -7.904 -0.092 1.00 98.81 108 VAL A O 1
ATOM 859 N N . MET A 1 109 ? 0.979 -6.243 -1.608 1.00 97.81 109 MET A N 1
ATOM 860 C CA . MET A 1 109 ? 2.268 -6.466 -2.254 1.00 97.81 109 MET A CA 1
ATOM 861 C C . MET A 1 109 ? 3.327 -5.580 -1.595 1.00 97.81 109 MET A C 1
ATOM 863 O O . MET A 1 109 ? 3.414 -4.388 -1.904 1.00 97.81 109 MET A O 1
ATOM 867 N N . TYR A 1 110 ? 4.129 -6.160 -0.701 1.00 97.44 110 TYR A N 1
ATOM 868 C CA . TYR A 1 110 ? 5.314 -5.518 -0.130 1.00 97.44 110 TYR A CA 1
ATOM 869 C C . TYR A 1 110 ? 6.526 -6.432 -0.317 1.00 97.44 110 TYR A C 1
ATOM 871 O O . TYR A 1 110 ? 6.876 -7.253 0.529 1.00 97.44 110 TYR A O 1
ATOM 879 N N . LEU A 1 111 ? 7.108 -6.314 -1.503 1.00 93.88 111 LEU A N 1
ATOM 880 C CA . LEU A 1 111 ? 8.248 -7.076 -1.982 1.00 93.88 111 LEU A CA 1
ATOM 881 C C . LEU A 1 111 ? 8.831 -6.370 -3.198 1.00 93.88 111 LEU A C 1
ATOM 883 O O . LEU A 1 111 ? 8.120 -5.644 -3.894 1.00 93.88 111 LEU A O 1
ATOM 887 N N . ARG A 1 112 ? 10.078 -6.678 -3.532 1.00 90.06 112 ARG A N 1
ATOM 888 C CA . ARG A 1 112 ? 10.597 -6.400 -4.866 1.00 90.06 112 ARG A CA 1
ATOM 889 C C . ARG A 1 112 ? 9.880 -7.292 -5.881 1.00 90.06 112 ARG A C 1
ATOM 891 O O . ARG A 1 112 ? 9.899 -8.515 -5.767 1.00 90.06 112 ARG A O 1
ATOM 898 N N . THR A 1 113 ? 9.234 -6.696 -6.883 1.00 88.00 113 THR A N 1
ATOM 899 C CA . THR A 1 113 ? 8.421 -7.457 -7.861 1.00 88.00 113 THR A CA 1
ATOM 900 C C . THR A 1 113 ? 9.243 -8.112 -8.987 1.00 88.00 113 THR A C 1
ATOM 902 O O . THR A 1 113 ? 8.709 -8.716 -9.923 1.00 88.00 113 THR A O 1
ATOM 905 N N . HIS A 1 114 ? 10.568 -8.033 -8.891 1.00 86.75 114 HIS A N 1
ATOM 906 C CA . HIS A 1 114 ? 11.519 -8.767 -9.714 1.00 86.75 114 HIS A CA 1
ATOM 907 C C . HIS A 1 114 ? 12.864 -8.840 -8.989 1.00 86.75 114 HIS A C 1
ATOM 909 O O . HIS A 1 114 ? 13.317 -7.852 -8.420 1.00 86.75 114 HIS A O 1
ATOM 915 N N . ASN A 1 115 ? 13.564 -9.960 -9.089 1.00 84.25 115 ASN A N 1
ATOM 916 C CA . ASN A 1 115 ? 14.891 -10.141 -8.505 1.00 84.25 115 ASN A CA 1
ATOM 917 C C . ASN A 1 115 ? 15.953 -10.280 -9.594 1.00 84.25 115 ASN A C 1
ATOM 919 O O . ASN A 1 115 ? 16.847 -11.118 -9.531 1.00 84.25 115 ASN A O 1
ATOM 923 N N . CYS A 1 116 ? 15.825 -9.444 -10.620 1.00 84.56 116 CYS A N 1
ATOM 924 C CA . CYS A 1 116 ? 16.766 -9.359 -11.724 1.00 84.56 116 CYS A CA 1
ATOM 925 C C . CYS A 1 116 ? 17.998 -8.527 -11.340 1.00 84.56 116 CYS A C 1
ATOM 927 O O . CYS A 1 116 ? 17.855 -7.464 -10.729 1.00 84.56 116 CYS A O 1
ATOM 929 N N . GLN A 1 117 ? 19.185 -8.970 -11.764 1.00 82.31 117 GLN A N 1
ATOM 930 C CA . GLN A 1 117 ? 20.437 -8.204 -11.689 1.00 82.31 117 GLN A CA 1
ATOM 931 C C . GLN A 1 117 ? 20.328 -6.872 -12.434 1.00 82.31 117 GLN A C 1
ATOM 933 O O . GLN A 1 117 ? 20.727 -5.834 -11.915 1.00 82.31 117 GLN A O 1
ATOM 938 N N . SER A 1 118 ? 19.760 -6.914 -13.640 1.00 81.75 118 SER A N 1
ATOM 939 C CA . SER A 1 118 ? 19.388 -5.728 -14.403 1.00 81.75 118 SER A CA 1
ATOM 940 C C . SER A 1 118 ? 17.890 -5.503 -14.293 1.00 81.75 118 SER A C 1
ATOM 942 O O . SER A 1 118 ? 17.124 -6.457 -14.341 1.00 81.75 118 SER A O 1
ATOM 944 N N . ASN A 1 119 ? 17.464 -4.252 -14.176 1.00 80.12 119 ASN A N 1
ATOM 945 C CA . ASN A 1 119 ? 16.061 -3.875 -14.328 1.00 80.12 119 ASN A CA 1
ATOM 946 C C . ASN A 1 119 ? 15.718 -3.457 -15.771 1.00 80.12 119 ASN A C 1
ATOM 948 O O . ASN A 1 119 ? 14.581 -3.058 -16.017 1.00 80.12 119 ASN A O 1
ATOM 952 N N . THR A 1 120 ? 16.689 -3.506 -16.693 1.00 81.69 120 THR A N 1
ATOM 953 C CA . THR A 1 120 ? 16.518 -3.219 -18.123 1.00 81.69 120 THR A CA 1
ATOM 954 C C . THR A 1 120 ? 16.492 -4.484 -18.973 1.00 81.69 120 THR A C 1
ATOM 956 O O . THR A 1 120 ? 17.077 -5.512 -18.627 1.00 81.69 120 THR A O 1
ATOM 959 N N . GLY A 1 121 ? 15.909 -4.350 -20.162 1.00 81.38 121 GLY A N 1
ATOM 960 C CA . GLY A 1 121 ? 15.953 -5.344 -21.222 1.00 81.38 121 GLY A CA 1
ATOM 961 C C . GLY A 1 121 ? 14.809 -6.350 -21.157 1.00 81.38 121 GLY A C 1
ATOM 962 O O . GLY A 1 121 ? 13.841 -6.208 -20.409 1.00 81.38 121 GLY A O 1
ATOM 963 N N . THR A 1 122 ? 14.917 -7.373 -21.999 1.00 81.62 122 THR A N 1
ATOM 964 C CA . THR A 1 122 ? 13.909 -8.433 -22.166 1.00 81.62 122 THR A CA 1
ATOM 965 C C . THR A 1 122 ? 14.285 -9.729 -21.447 1.00 81.62 122 THR A C 1
ATOM 967 O O . THR A 1 122 ? 13.550 -10.711 -21.515 1.00 81.62 122 THR A O 1
ATOM 970 N N . THR A 1 123 ? 15.422 -9.740 -20.751 1.00 80.06 123 THR A N 1
ATOM 971 C CA . THR A 1 123 ? 15.965 -10.898 -20.036 1.00 80.06 123 THR A CA 1
ATOM 972 C C . THR A 1 123 ? 16.135 -10.581 -18.563 1.00 80.06 123 THR A C 1
ATOM 974 O O . THR A 1 123 ? 16.480 -9.457 -18.211 1.00 80.06 123 THR A O 1
ATOM 977 N N . CYS A 1 124 ? 15.989 -11.590 -17.710 1.00 82.38 124 CYS A N 1
ATOM 978 C CA . CYS A 1 124 ? 16.210 -11.445 -16.281 1.00 82.38 124 CYS A CA 1
ATOM 979 C C . CYS A 1 124 ? 17.128 -12.552 -15.759 1.00 82.38 124 CYS A C 1
ATOM 981 O O . CYS A 1 124 ? 16.734 -13.715 -15.674 1.00 82.38 124 CYS A O 1
ATOM 983 N N . THR A 1 125 ? 18.345 -12.169 -15.379 1.00 84.31 125 THR A N 1
ATOM 984 C CA . THR A 1 125 ? 19.252 -13.023 -14.605 1.00 84.31 125 THR A CA 1
ATOM 985 C C . THR A 1 125 ? 18.994 -12.777 -13.119 1.00 84.31 125 THR A C 1
ATOM 987 O O . THR A 1 125 ? 19.044 -11.612 -12.716 1.00 84.31 125 THR A O 1
ATOM 990 N N . PRO A 1 126 ? 18.729 -13.809 -12.297 1.00 82.56 126 PRO A N 1
ATOM 991 C CA . PRO A 1 126 ? 18.517 -13.628 -10.865 1.00 82.56 126 PRO A CA 1
ATOM 992 C C . PRO A 1 126 ? 19.714 -12.972 -10.166 1.00 82.56 126 PRO A C 1
ATOM 994 O O . PRO A 1 126 ? 20.872 -13.211 -10.523 1.00 82.56 126 PRO A O 1
ATOM 997 N N . LEU A 1 127 ? 19.442 -12.187 -9.124 1.00 81.75 127 LEU A N 1
ATOM 998 C CA . LEU A 1 127 ? 20.452 -11.789 -8.147 1.00 81.75 127 LEU A CA 1
ATOM 999 C C . LEU A 1 127 ? 21.111 -13.040 -7.546 1.00 81.75 127 LEU A C 1
ATOM 1001 O O . LEU A 1 127 ? 20.456 -14.061 -7.325 1.00 81.75 127 LEU A O 1
ATOM 1005 N N . ALA A 1 128 ? 22.424 -12.975 -7.312 1.00 82.00 128 ALA A N 1
ATOM 1006 C CA . ALA A 1 128 ? 23.175 -14.111 -6.788 1.00 82.00 128 ALA A CA 1
ATOM 1007 C C . ALA A 1 128 ? 22.569 -14.590 -5.457 1.00 82.00 128 ALA A C 1
ATOM 1009 O O . ALA A 1 128 ? 22.343 -13.791 -4.552 1.00 82.00 128 ALA A O 1
ATOM 1010 N N . GLY A 1 129 ? 22.298 -15.894 -5.352 1.00 81.31 129 GLY A N 1
ATOM 1011 C CA . GLY A 1 129 ? 21.678 -16.495 -4.167 1.00 81.31 129 GLY A CA 1
ATOM 1012 C C . GLY A 1 129 ? 20.150 -16.402 -4.104 1.00 81.31 129 GLY A C 1
ATOM 1013 O O . GLY A 1 129 ? 19.578 -16.881 -3.133 1.00 81.31 129 GLY A O 1
ATOM 1014 N N . GLN A 1 130 ? 19.479 -15.845 -5.120 1.00 79.56 130 GLN A N 1
ATOM 1015 C CA . GLN A 1 130 ? 18.016 -15.751 -5.166 1.00 79.56 130 GLN A CA 1
ATOM 1016 C C . GLN A 1 130 ? 17.419 -16.641 -6.264 1.00 79.56 130 GLN A C 1
ATOM 1018 O O . GLN A 1 130 ? 18.009 -16.842 -7.325 1.00 79.56 130 GLN A O 1
ATOM 1023 N N . THR A 1 131 ? 16.235 -17.198 -6.000 1.00 68.88 131 THR A N 1
ATOM 1024 C CA . THR A 1 131 ? 15.655 -18.301 -6.790 1.00 68.88 131 THR A CA 1
ATOM 1025 C C . THR A 1 131 ? 14.591 -17.870 -7.803 1.00 68.88 131 THR A C 1
ATOM 1027 O O . THR A 1 131 ? 14.304 -18.628 -8.726 1.00 68.88 131 THR A O 1
ATOM 1030 N N . SER A 1 132 ? 14.018 -16.666 -7.675 1.00 68.00 132 SER A N 1
ATOM 1031 C CA . SER A 1 132 ? 12.887 -16.211 -8.504 1.00 68.00 132 SER A CA 1
ATOM 1032 C C . SER A 1 132 ? 13.167 -14.881 -9.218 1.00 68.00 132 SER A C 1
ATOM 1034 O O . SER A 1 132 ? 12.932 -13.824 -8.639 1.00 68.00 132 SER A O 1
ATOM 1036 N N . PRO A 1 133 ? 13.637 -14.899 -10.483 1.00 74.00 133 PRO A N 1
ATOM 1037 C CA . PRO A 1 133 ? 14.038 -13.692 -11.212 1.00 74.00 133 PRO A CA 1
ATOM 1038 C C . PRO A 1 133 ? 12.881 -12.716 -11.484 1.00 74.00 133 PRO A C 1
ATOM 1040 O O . PRO A 1 133 ? 13.026 -11.512 -11.294 1.00 74.00 133 PRO A O 1
ATOM 1043 N N . ILE A 1 134 ? 11.720 -13.218 -11.916 1.00 75.50 134 ILE A N 1
ATOM 1044 C CA . ILE A 1 134 ? 10.560 -12.407 -12.307 1.00 75.50 134 ILE A CA 1
ATOM 1045 C C . ILE A 1 134 ? 9.367 -12.797 -11.439 1.00 75.50 134 ILE A C 1
ATOM 1047 O O . ILE A 1 134 ? 8.811 -13.892 -11.566 1.00 75.50 134 ILE A O 1
ATOM 1051 N N . VAL A 1 135 ? 8.947 -11.880 -10.568 1.00 79.25 135 VAL A N 1
ATOM 1052 C CA . VAL A 1 135 ? 7.826 -12.132 -9.660 1.00 79.25 135 VAL A CA 1
ATOM 1053 C C . VAL A 1 135 ? 6.498 -11.818 -10.322 1.00 79.25 135 VAL A C 1
ATOM 1055 O O . VAL A 1 135 ? 5.529 -12.475 -9.990 1.00 79.25 135 VAL A O 1
ATOM 1058 N N . VAL A 1 136 ? 6.453 -10.931 -11.317 1.00 80.94 136 VAL A N 1
ATOM 1059 C CA . VAL A 1 136 ? 5.238 -10.560 -12.060 1.00 80.94 136 VAL A CA 1
ATOM 1060 C C . VAL A 1 136 ? 5.442 -10.802 -13.552 1.00 80.94 136 VAL A C 1
ATOM 1062 O O . VAL A 1 136 ? 6.442 -10.360 -14.098 1.00 80.94 136 VAL A O 1
ATOM 1065 N N . ASP A 1 137 ? 4.500 -11.479 -14.207 1.00 84.31 137 ASP A N 1
ATOM 1066 C CA . ASP A 1 137 ? 4.512 -11.787 -15.640 1.00 84.31 137 ASP A CA 1
ATOM 1067 C C . ASP A 1 137 ? 3.084 -11.820 -16.225 1.00 84.31 137 ASP A C 1
ATOM 1069 O O . ASP A 1 137 ? 2.102 -11.558 -15.528 1.00 84.31 137 ASP A O 1
ATOM 1073 N N . ALA A 1 138 ? 2.962 -12.168 -17.510 1.00 84.12 138 ALA A N 1
ATOM 1074 C CA . ALA A 1 138 ? 1.686 -12.240 -18.226 1.00 84.12 138 ALA A CA 1
ATOM 1075 C C . ALA A 1 138 ? 0.627 -13.151 -17.572 1.00 84.12 138 ALA A C 1
ATOM 1077 O O . ALA A 1 138 ? -0.545 -12.778 -17.520 1.00 84.12 138 ALA A O 1
ATOM 1078 N N . ASN A 1 139 ? 1.006 -14.316 -17.040 1.00 86.94 139 ASN A N 1
ATOM 1079 C CA . ASN A 1 139 ? 0.046 -15.231 -16.408 1.00 86.94 139 ASN A CA 1
ATOM 1080 C C . ASN A 1 139 ? -0.446 -14.667 -15.073 1.00 86.94 139 ASN A C 1
ATOM 1082 O O . ASN A 1 139 ? -1.626 -14.739 -14.733 1.00 86.94 139 ASN A O 1
ATOM 1086 N N . LYS A 1 140 ? 0.466 -14.044 -14.334 1.00 92.25 140 LYS A N 1
ATOM 1087 C CA . LYS A 1 140 ? 0.181 -13.385 -13.059 1.00 92.25 140 LYS A CA 1
ATOM 1088 C C . LYS A 1 140 ? -0.734 -12.173 -13.230 1.00 92.25 140 LYS A C 1
ATOM 1090 O O . LYS A 1 140 ? -1.620 -11.943 -12.407 1.00 92.25 140 LYS A O 1
ATOM 1095 N N . PHE A 1 141 ? -0.609 -11.460 -14.345 1.00 94.75 141 PHE A N 1
ATOM 1096 C CA . PHE A 1 141 ? -1.541 -10.399 -14.713 1.00 94.75 141 PHE A CA 1
ATOM 1097 C C . PHE A 1 141 ? -2.976 -10.886 -14.906 1.00 94.75 141 PHE A C 1
ATOM 1099 O O . PHE A 1 141 ? -3.898 -10.211 -14.450 1.00 94.75 141 PHE A O 1
ATOM 1106 N N . ALA A 1 142 ? -3.180 -12.071 -15.486 1.00 95.38 142 ALA A N 1
ATOM 1107 C CA . ALA A 1 142 ? -4.518 -12.650 -15.602 1.00 95.38 142 ALA A CA 1
ATOM 1108 C C . ALA A 1 142 ? -5.145 -12.941 -14.222 1.00 95.38 142 ALA A C 1
ATOM 1110 O O . ALA A 1 142 ? -6.334 -12.690 -14.016 1.00 95.38 142 ALA A O 1
ATOM 1111 N N . GLN A 1 143 ? -4.348 -13.399 -13.248 1.00 96.56 143 GLN A N 1
ATOM 1112 C CA . GLN A 1 143 ? -4.815 -13.611 -11.871 1.00 96.56 143 GLN A CA 1
ATOM 1113 C C . GLN A 1 143 ? -5.199 -12.289 -11.190 1.00 96.56 143 GLN A C 1
ATOM 1115 O O . GLN A 1 143 ? -6.278 -12.194 -10.598 1.00 96.56 143 GLN A O 1
ATOM 1120 N N . MET A 1 144 ? -4.372 -11.246 -11.335 1.00 97.12 144 MET A N 1
ATOM 1121 C CA . MET A 1 144 ? -4.699 -9.899 -10.847 1.00 97.12 144 MET A CA 1
ATOM 1122 C C . MET A 1 144 ? -5.979 -9.359 -11.492 1.00 97.12 144 MET A C 1
ATOM 1124 O O . MET A 1 144 ? -6.833 -8.797 -10.809 1.00 97.12 144 MET A O 1
ATOM 1128 N N . ASP A 1 145 ? -6.145 -9.555 -12.799 1.00 97.69 145 ASP A N 1
ATOM 1129 C CA . ASP A 1 145 ? -7.309 -9.080 -13.543 1.00 97.69 145 ASP A CA 1
ATOM 1130 C C . ASP A 1 145 ? -8.600 -9.758 -13.112 1.00 97.69 145 ASP A C 1
ATOM 1132 O O . ASP A 1 145 ? -9.635 -9.088 -13.041 1.00 97.69 145 ASP A O 1
ATOM 1136 N N . ALA A 1 146 ? -8.551 -11.066 -12.853 1.00 97.69 146 ALA A N 1
ATOM 1137 C CA . ALA A 1 146 ? -9.676 -11.826 -12.327 1.00 97.69 146 ALA A CA 1
ATOM 1138 C C . ALA A 1 146 ? -10.020 -11.366 -10.904 1.00 97.69 146 ALA A C 1
ATOM 1140 O O . ALA A 1 146 ? -11.188 -11.145 -10.589 1.00 97.69 146 ALA A O 1
ATOM 1141 N N . PHE A 1 147 ? -9.008 -11.157 -10.061 1.00 98.56 147 PHE A N 1
ATOM 1142 C CA . PHE A 1 147 ? -9.167 -10.649 -8.702 1.00 98.56 147 PHE A CA 1
ATOM 1143 C C . PHE A 1 147 ? -9.807 -9.248 -8.669 1.00 98.56 147 PHE A C 1
ATOM 1145 O O . PHE A 1 147 ? -10.828 -9.045 -8.008 1.00 98.56 147 PHE A O 1
ATOM 1152 N N . LEU A 1 148 ? -9.284 -8.302 -9.453 1.00 98.62 148 LEU A N 1
ATOM 1153 C CA . LEU A 1 148 ? -9.817 -6.940 -9.557 1.00 98.62 148 LEU A CA 1
ATOM 1154 C C . LEU A 1 148 ? -11.202 -6.909 -10.224 1.00 98.62 148 LEU A C 1
ATOM 1156 O O . LEU A 1 148 ? -12.047 -6.093 -9.856 1.00 98.62 148 LEU A O 1
ATOM 1160 N N . ALA A 1 149 ? -11.487 -7.806 -11.175 1.00 98.31 149 ALA A N 1
ATOM 1161 C CA . ALA A 1 149 ? -12.819 -7.909 -11.778 1.00 98.31 149 ALA A CA 1
ATOM 1162 C C . ALA A 1 149 ? -13.889 -8.302 -10.749 1.00 98.31 149 ALA A C 1
ATOM 1164 O O . ALA A 1 149 ? -15.008 -7.801 -10.819 1.00 98.31 149 ALA A O 1
ATOM 1165 N N . ARG A 1 150 ? -13.535 -9.119 -9.746 1.00 97.75 150 ARG A N 1
ATOM 1166 C CA . ARG A 1 150 ? -14.425 -9.492 -8.630 1.00 97.75 150 ARG A CA 1
ATOM 1167 C C . ARG A 1 150 ? -14.598 -8.397 -7.569 1.00 97.75 150 ARG A C 1
ATOM 1169 O O . ARG A 1 150 ? -15.176 -8.662 -6.517 1.00 97.75 150 ARG A O 1
ATOM 1176 N N . GLY A 1 151 ? -14.090 -7.186 -7.802 1.00 98.12 151 GLY A N 1
ATOM 1177 C CA . GLY A 1 151 ? -14.237 -6.075 -6.861 1.00 98.12 151 GLY A CA 1
ATOM 1178 C C . GLY A 1 151 ? -13.266 -6.105 -5.682 1.00 98.12 151 GLY A C 1
ATOM 1179 O O . GLY A 1 151 ? -13.503 -5.414 -4.696 1.00 98.12 151 GLY A O 1
ATOM 1180 N N . LYS A 1 152 ? -12.204 -6.918 -5.747 1.00 98.56 152 LYS A N 1
ATOM 1181 C CA . LYS A 1 152 ? -11.272 -7.108 -4.630 1.00 98.56 152 LYS A CA 1
ATOM 1182 C C . LYS A 1 152 ? -10.151 -6.064 -4.614 1.00 98.56 152 LYS A C 1
ATOM 1184 O O . LYS A 1 152 ? -9.902 -5.388 -5.615 1.00 98.56 152 LYS A O 1
ATOM 1189 N N . GLY A 1 153 ? -9.514 -5.910 -3.454 1.00 98.75 153 GLY A N 1
ATOM 1190 C CA . GLY A 1 153 ? -8.576 -4.826 -3.170 1.00 98.75 153 GLY A CA 1
ATOM 1191 C C . GLY A 1 153 ? -7.107 -5.200 -3.338 1.00 98.75 153 GLY A C 1
ATOM 1192 O O . GLY A 1 153 ? -6.665 -6.232 -2.838 1.00 98.75 153 GLY A O 1
ATOM 1193 N N . LEU A 1 154 ? -6.320 -4.335 -3.973 1.00 98.81 154 LEU A N 1
ATOM 1194 C CA . LEU A 1 154 ? -4.864 -4.468 -4.069 1.00 98.81 154 LEU A CA 1
ATOM 1195 C C . LEU A 1 154 ? -4.179 -3.300 -3.352 1.00 98.81 154 LEU A C 1
ATOM 1197 O O . LEU A 1 154 ? -4.568 -2.147 -3.520 1.00 98.81 154 LEU A O 1
ATOM 1201 N N . VAL A 1 155 ? -3.128 -3.584 -2.588 1.00 98.88 155 VAL A N 1
ATOM 1202 C CA . VAL A 1 155 ? -2.219 -2.564 -2.054 1.00 98.88 155 VAL A CA 1
ATOM 1203 C C . VAL A 1 155 ? -0.829 -2.810 -2.612 1.00 98.88 155 VAL A C 1
ATOM 1205 O O . VAL A 1 155 ? -0.310 -3.916 -2.482 1.00 98.88 155 VAL A O 1
ATOM 1208 N N . THR A 1 156 ? -0.215 -1.788 -3.201 1.00 97.81 156 THR A N 1
ATOM 1209 C CA . THR A 1 156 ? 1.175 -1.838 -3.666 1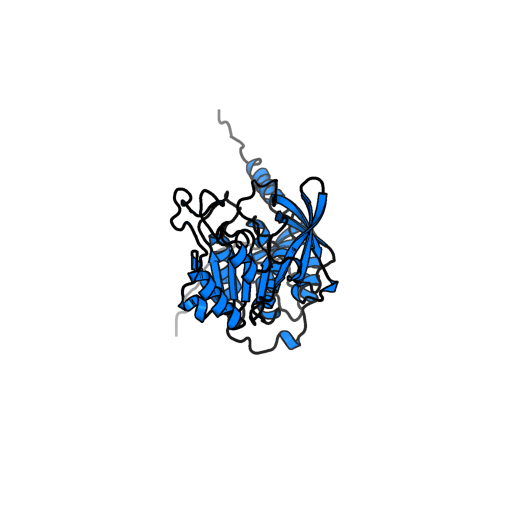.00 97.81 156 THR A CA 1
ATOM 1210 C C . THR A 1 156 ? 2.027 -0.907 -2.820 1.00 97.81 156 THR A C 1
ATOM 1212 O O . THR A 1 156 ? 1.842 0.314 -2.806 1.00 97.81 156 THR A O 1
ATOM 1215 N N . MET A 1 157 ? 2.960 -1.495 -2.076 1.00 97.50 157 MET A N 1
ATOM 1216 C CA . MET A 1 157 ? 3.783 -0.778 -1.110 1.00 97.50 157 MET A CA 1
ATOM 1217 C C . MET A 1 157 ? 5.220 -0.687 -1.581 1.00 97.50 157 MET A C 1
ATOM 1219 O O . MET A 1 157 ? 5.814 -1.716 -1.890 1.00 97.50 157 MET A O 1
ATOM 1223 N N . HIS A 1 158 ? 5.778 0.520 -1.579 1.00 96.44 158 HIS A N 1
ATOM 1224 C CA . HIS A 1 158 ? 7.195 0.780 -1.813 1.00 96.44 158 HIS A CA 1
ATOM 1225 C C . HIS A 1 158 ? 7.758 -0.008 -3.025 1.00 96.44 158 HIS A C 1
ATOM 1227 O O . HIS A 1 158 ? 7.295 0.293 -4.131 1.00 96.44 158 HIS A O 1
ATOM 1233 N N . PRO A 1 159 ? 8.618 -1.048 -2.924 1.00 93.06 159 PRO A N 1
ATOM 1234 C CA . PRO A 1 159 ? 9.157 -1.748 -4.094 1.00 93.06 159 PRO A CA 1
ATOM 1235 C C . PRO A 1 159 ? 8.126 -2.682 -4.751 1.00 93.06 159 PRO A C 1
ATOM 1237 O O . PRO A 1 159 ? 8.324 -3.134 -5.878 1.00 93.06 159 PRO A O 1
ATOM 1240 N N . GLY A 1 160 ? 6.963 -2.874 -4.120 1.00 93.94 160 GLY A N 1
ATOM 1241 C CA . GLY A 1 160 ? 5.752 -3.387 -4.757 1.00 93.94 160 GLY A CA 1
ATOM 1242 C C . GLY A 1 160 ? 5.271 -2.496 -5.910 1.00 93.94 160 GLY A C 1
ATOM 1243 O O . GLY A 1 160 ? 4.468 -2.928 -6.723 1.00 93.94 160 GLY A O 1
ATOM 1244 N N . ASN A 1 161 ? 5.769 -1.261 -6.016 1.00 92.44 161 ASN A N 1
ATOM 1245 C CA . ASN A 1 161 ? 5.536 -0.352 -7.139 1.00 92.44 161 ASN A CA 1
ATOM 1246 C C . ASN A 1 161 ? 6.690 -0.338 -8.148 1.00 92.44 161 ASN A C 1
ATOM 1248 O O . ASN A 1 161 ? 6.740 0.561 -8.980 1.00 92.44 161 ASN A O 1
ATOM 1252 N N . TYR A 1 162 ? 7.616 -1.294 -8.082 1.00 90.69 162 TYR A N 1
ATOM 1253 C CA . TYR A 1 162 ? 8.792 -1.351 -8.943 1.00 90.69 162 TYR A CA 1
ATOM 1254 C C . TYR A 1 162 ? 8.795 -2.623 -9.803 1.00 90.69 162 TYR A C 1
ATOM 1256 O O . TYR A 1 162 ? 9.442 -3.608 -9.436 1.00 90.69 162 TYR A O 1
ATOM 1264 N N . PRO A 1 163 ? 8.030 -2.645 -10.911 1.00 90.06 163 PRO A N 1
ATOM 1265 C CA . PRO A 1 163 ? 8.031 -3.736 -11.885 1.00 90.06 163 PRO A CA 1
ATOM 1266 C C . PRO A 1 163 ? 9.296 -3.735 -12.744 1.00 90.06 163 PRO A C 1
ATOM 1268 O O . PRO A 1 163 ? 9.886 -2.691 -13.004 1.00 90.06 163 PRO A O 1
ATOM 1271 N N . HIS A 1 164 ? 9.677 -4.904 -13.264 1.00 89.62 164 HIS A N 1
ATOM 1272 C CA . HIS A 1 164 ? 10.722 -4.999 -14.287 1.00 89.62 164 HIS A CA 1
ATOM 1273 C C . HIS A 1 164 ? 10.311 -4.262 -15.579 1.00 89.62 164 HIS A C 1
ATOM 1275 O O . HIS A 1 164 ? 9.127 -4.258 -15.926 1.00 89.62 164 HIS A O 1
ATOM 1281 N N . GLN A 1 165 ? 11.273 -3.721 -16.347 1.00 89.19 165 GLN A N 1
ATOM 1282 C CA . GLN A 1 165 ? 11.004 -2.909 -17.551 1.00 89.19 165 GLN A CA 1
ATOM 1283 C C . GLN A 1 165 ? 10.064 -3.596 -18.551 1.00 89.19 165 GLN A C 1
ATOM 1285 O O . GLN A 1 165 ? 9.217 -2.943 -19.151 1.00 89.19 165 GLN A O 1
ATOM 1290 N N . MET A 1 166 ? 10.182 -4.914 -18.706 1.00 88.50 166 MET A N 1
ATOM 1291 C CA . MET A 1 166 ? 9.363 -5.698 -19.638 1.00 88.50 166 MET A CA 1
ATOM 1292 C C . MET A 1 166 ? 7.857 -5.740 -19.300 1.00 88.50 166 MET A C 1
ATOM 1294 O O . MET A 1 166 ? 7.060 -6.099 -20.162 1.00 88.50 166 MET A O 1
ATOM 1298 N N . TYR A 1 167 ? 7.481 -5.422 -18.056 1.00 91.31 167 TYR A N 1
ATOM 1299 C CA . TYR A 1 167 ? 6.113 -5.544 -17.540 1.00 91.31 167 TYR A CA 1
ATOM 1300 C C . TYR A 1 167 ? 5.574 -4.252 -16.917 1.00 91.31 167 TYR A C 1
ATOM 1302 O O . TYR A 1 167 ? 4.493 -4.258 -16.329 1.00 91.31 167 TYR A O 1
ATOM 1310 N N . GLN A 1 168 ? 6.326 -3.153 -16.984 1.00 90.81 168 GLN A N 1
ATOM 1311 C CA . GLN A 1 168 ? 5.993 -1.932 -16.250 1.00 90.81 168 GLN A CA 1
ATOM 1312 C C . GLN A 1 168 ? 4.714 -1.247 -16.747 1.00 90.81 168 GLN A C 1
ATOM 1314 O O . GLN A 1 168 ? 3.978 -0.697 -15.930 1.00 90.81 168 GLN A O 1
ATOM 1319 N N . ASP A 1 169 ? 4.417 -1.335 -18.046 1.00 93.94 169 ASP A N 1
ATOM 1320 C CA . ASP A 1 169 ? 3.193 -0.774 -18.629 1.00 93.94 169 ASP A CA 1
ATOM 1321 C C . ASP A 1 169 ? 1.977 -1.579 -18.158 1.00 93.94 169 ASP A C 1
ATOM 1323 O O . ASP A 1 169 ? 1.039 -1.032 -17.586 1.00 93.94 169 ASP A O 1
ATOM 1327 N N . GLN A 1 170 ? 2.048 -2.908 -18.270 1.00 95.31 170 GLN A N 1
ATOM 1328 C CA . GLN A 1 170 ? 0.994 -3.810 -17.807 1.00 95.31 170 GLN A CA 1
ATOM 1329 C C . GLN A 1 170 ? 0.803 -3.737 -16.283 1.00 95.31 170 GLN A C 1
ATOM 1331 O O . GLN A 1 170 ? -0.313 -3.884 -15.783 1.00 95.31 170 GLN A O 1
ATOM 1336 N N . TRP A 1 171 ? 1.870 -3.511 -15.516 1.00 95.31 171 TRP A N 1
ATOM 1337 C CA . TRP A 1 171 ? 1.751 -3.254 -14.083 1.00 95.31 171 TRP A CA 1
ATOM 1338 C C . TRP A 1 171 ? 1.007 -1.940 -13.829 1.00 95.31 171 TRP A C 1
ATOM 1340 O O . TRP A 1 171 ? 0.025 -1.936 -13.086 1.00 95.31 171 TRP A O 1
ATOM 1350 N N . ALA A 1 172 ? 1.397 -0.855 -14.507 1.00 96.25 172 ALA A N 1
ATOM 1351 C CA . ALA A 1 172 ? 0.745 0.446 -14.388 1.00 96.25 172 ALA A CA 1
ATOM 1352 C C . ALA A 1 172 ? -0.734 0.416 -14.806 1.00 96.25 172 ALA A C 1
ATOM 1354 O O . ALA A 1 172 ? -1.550 1.045 -14.142 1.00 96.25 172 ALA A O 1
ATOM 1355 N N . ASP A 1 173 ? -1.128 -0.378 -15.806 1.00 97.25 173 ASP A N 1
ATOM 1356 C CA . ASP A 1 173 ? -2.545 -0.578 -16.163 1.00 97.25 173 ASP A CA 1
ATOM 1357 C C . ASP A 1 173 ? -3.395 -1.093 -14.990 1.00 97.25 173 ASP A C 1
ATOM 1359 O O . ASP A 1 173 ? -4.600 -0.852 -14.919 1.00 97.25 173 ASP A O 1
ATOM 1363 N N . ARG A 1 174 ? -2.772 -1.805 -14.043 1.00 97.25 174 ARG A N 1
ATOM 1364 C CA . ARG A 1 174 ? -3.436 -2.380 -12.865 1.00 97.25 174 ARG A CA 1
ATOM 1365 C C . ARG A 1 174 ? -3.260 -1.521 -11.621 1.00 97.25 174 ARG A C 1
ATOM 1367 O O . ARG A 1 174 ? -4.125 -1.556 -10.751 1.00 97.25 174 ARG A O 1
ATOM 1374 N N . THR A 1 175 ? -2.178 -0.751 -11.520 1.00 97.56 175 THR A N 1
ATOM 1375 C CA . THR A 1 175 ? -1.843 0.034 -10.317 1.00 97.56 175 THR A CA 1
ATOM 1376 C C . THR A 1 175 ? -2.008 1.541 -10.482 1.00 97.56 175 THR A C 1
ATOM 1378 O O . THR A 1 175 ? -1.887 2.294 -9.512 1.00 97.56 175 THR A O 1
ATOM 1381 N N . GLY A 1 176 ? -2.305 1.996 -11.695 1.00 98.12 176 GLY A N 1
ATOM 1382 C CA . GLY A 1 176 ? -2.386 3.394 -12.086 1.00 98.12 176 GLY A CA 1
ATOM 1383 C C . GLY A 1 176 ? -1.006 3.953 -12.400 1.00 98.12 176 GLY A C 1
ATOM 1384 O O . GLY A 1 176 ? -0.744 4.342 -13.529 1.00 98.12 176 GLY A O 1
ATOM 1385 N N . ILE A 1 177 ? -0.105 3.967 -11.418 1.00 97.31 177 ILE A N 1
ATOM 1386 C CA . ILE A 1 177 ? 1.274 4.443 -11.586 1.00 97.31 177 ILE A CA 1
ATOM 1387 C C . ILE A 1 177 ? 2.285 3.503 -10.917 1.00 97.31 177 ILE A C 1
ATOM 1389 O O . ILE A 1 177 ? 1.923 2.710 -10.045 1.00 97.31 177 ILE A O 1
ATOM 1393 N N . ALA A 1 178 ? 3.547 3.586 -11.342 1.00 94.56 178 ALA A N 1
ATOM 1394 C CA . ALA A 1 178 ? 4.655 2.758 -10.866 1.00 94.56 178 ALA A CA 1
ATOM 1395 C C . ALA A 1 178 ? 6.013 3.469 -11.010 1.00 94.56 178 ALA A C 1
ATOM 1397 O O . ALA A 1 178 ? 6.150 4.445 -11.753 1.00 94.56 178 ALA A O 1
ATOM 1398 N N . TRP A 1 179 ? 7.039 2.975 -10.317 1.00 92.19 179 TRP A N 1
ATOM 1399 C CA . TRP A 1 179 ? 8.420 3.386 -10.548 1.00 92.19 179 TRP A CA 1
ATOM 1400 C C . TRP A 1 179 ? 8.919 2.797 -11.872 1.00 92.19 179 TRP A C 1
ATOM 1402 O O . TRP A 1 179 ? 8.784 1.600 -12.123 1.00 92.19 179 TRP A O 1
ATOM 1412 N N . LYS A 1 180 ? 9.466 3.651 -12.744 1.00 89.31 180 LYS A N 1
ATOM 1413 C CA . LYS A 1 180 ? 9.881 3.253 -14.093 1.00 89.31 180 LYS A CA 1
ATOM 1414 C C . LYS A 1 180 ? 11.217 2.517 -14.050 1.00 89.31 180 LYS A C 1
ATOM 1416 O O . LYS A 1 180 ? 12.247 3.113 -13.733 1.00 89.31 180 LYS A O 1
ATOM 1421 N N . ALA A 1 181 ? 11.217 1.250 -14.434 1.00 82.69 181 ALA A N 1
ATOM 1422 C CA . ALA A 1 181 ? 12.440 0.480 -14.548 1.00 82.69 181 ALA A CA 1
ATOM 1423 C C . ALA A 1 181 ? 13.263 0.889 -15.775 1.00 82.69 181 ALA A C 1
ATOM 1425 O O . ALA A 1 181 ? 12.755 1.339 -16.806 1.00 82.69 181 ALA A O 1
ATOM 1426 N N . GLY A 1 182 ? 14.575 0.715 -15.649 1.00 68.94 182 GLY A N 1
ATOM 1427 C CA . GLY A 1 182 ? 15.507 0.838 -16.757 1.00 68.94 182 GLY A CA 1
ATOM 1428 C C . GLY A 1 182 ? 15.950 2.246 -17.152 1.00 68.94 182 GLY A C 1
ATOM 1429 O O . GLY A 1 182 ? 16.633 2.417 -18.159 1.00 68.94 182 GLY A O 1
ATOM 1430 N N . SER A 1 183 ? 15.627 3.254 -16.345 1.00 57.28 183 SER A N 1
ATOM 1431 C CA . SER A 1 183 ? 16.329 4.535 -16.388 1.00 57.28 183 SER A CA 1
ATOM 1432 C C . SER A 1 183 ? 17.648 4.385 -15.643 1.00 57.28 183 SER A C 1
ATOM 1434 O O . SER A 1 183 ? 17.642 3.964 -14.487 1.00 57.28 183 SER A O 1
ATOM 1436 N N . THR A 1 184 ? 18.774 4.814 -16.222 1.00 54.59 184 THR A N 1
ATOM 1437 C CA . THR A 1 184 ? 19.857 5.318 -15.365 1.00 54.59 184 THR A CA 1
ATOM 1438 C C . THR A 1 184 ? 19.194 6.360 -14.467 1.00 54.59 184 THR A C 1
ATOM 1440 O O . THR A 1 184 ? 18.498 7.245 -14.972 1.00 54.59 184 THR A O 1
ATOM 1443 N N . THR A 1 185 ? 19.259 6.172 -13.153 1.00 58.44 185 THR A N 1
ATOM 1444 C CA . THR A 1 185 ? 18.358 6.729 -12.119 1.00 58.44 185 THR A CA 1
ATOM 1445 C C . THR A 1 185 ? 18.280 8.265 -12.047 1.00 58.44 185 THR A C 1
ATOM 1447 O O . THR A 1 185 ? 17.665 8.819 -11.150 1.00 58.44 185 THR A O 1
ATOM 1450 N N . ALA A 1 186 ? 18.879 8.982 -12.998 1.00 61.66 186 ALA A N 1
ATOM 1451 C CA . ALA A 1 186 ? 18.876 10.434 -13.102 1.00 61.66 186 ALA A CA 1
ATOM 1452 C C . ALA A 1 186 ? 18.079 10.992 -14.304 1.00 61.66 186 ALA A C 1
ATOM 1454 O O . ALA A 1 186 ? 17.811 12.194 -14.340 1.00 61.66 186 ALA A O 1
ATOM 1455 N N . THR A 1 187 ? 17.697 10.180 -15.303 1.00 74.25 187 THR A N 1
ATOM 1456 C CA . THR A 1 187 ? 17.144 10.716 -16.571 1.00 74.25 187 THR A CA 1
ATOM 1457 C C . THR A 1 187 ? 15.623 10.655 -16.704 1.00 74.25 187 THR A C 1
ATOM 1459 O O . THR A 1 187 ? 15.054 11.556 -17.317 1.00 74.25 187 THR A O 1
ATOM 1462 N N . THR A 1 188 ? 14.930 9.678 -16.107 1.00 84.38 188 THR A N 1
ATOM 1463 C CA . THR A 1 188 ? 13.450 9.652 -16.135 1.00 84.38 188 THR A CA 1
ATOM 1464 C C . THR A 1 188 ? 12.794 9.501 -14.775 1.00 84.38 188 THR A C 1
ATOM 1466 O O . THR A 1 188 ? 11.655 9.914 -14.610 1.00 84.38 188 THR A O 1
ATOM 1469 N N . THR A 1 189 ? 13.471 8.878 -13.817 1.00 89.38 189 THR A N 1
ATOM 1470 C CA . THR A 1 189 ? 12.982 8.678 -12.452 1.00 89.38 189 THR A CA 1
ATOM 1471 C C . THR A 1 189 ? 14.167 8.457 -11.525 1.00 89.38 189 THR A C 1
ATOM 1473 O O . THR A 1 189 ? 15.194 7.967 -11.986 1.00 89.38 189 THR A O 1
ATOM 1476 N N . THR A 1 190 ? 14.023 8.812 -10.255 1.00 91.25 190 THR A N 1
ATOM 1477 C CA . THR A 1 190 ? 15.014 8.678 -9.188 1.00 91.25 190 THR A CA 1
ATOM 1478 C C . THR A 1 190 ? 14.331 8.194 -7.914 1.00 91.25 190 THR A C 1
ATOM 1480 O O . THR A 1 190 ? 13.104 8.082 -7.838 1.00 91.25 190 THR A O 1
ATOM 1483 N N . TYR A 1 191 ? 15.141 7.940 -6.900 1.00 92.62 191 TYR A N 1
ATOM 1484 C CA . TYR A 1 191 ? 14.705 7.775 -5.529 1.00 92.62 191 TYR A CA 1
ATOM 1485 C C . TYR A 1 191 ? 15.527 8.674 -4.604 1.00 92.62 191 TYR A C 1
ATOM 1487 O O . TYR A 1 191 ? 16.589 9.169 -4.996 1.00 92.62 191 TYR A O 1
ATOM 1495 N N . ARG A 1 192 ? 15.035 8.889 -3.385 1.00 93.00 192 ARG A N 1
ATOM 1496 C CA . ARG A 1 192 ? 15.870 9.327 -2.263 1.00 93.00 192 ARG A CA 1
ATOM 1497 C C . ARG A 1 192 ? 15.312 8.798 -0.952 1.00 93.00 192 ARG A C 1
ATOM 1499 O O . ARG A 1 192 ? 14.101 8.855 -0.735 1.00 93.00 192 ARG A O 1
ATOM 1506 N N . GLU A 1 193 ? 16.210 8.371 -0.080 1.00 93.50 193 GLU A N 1
ATOM 1507 C CA . GLU A 1 193 ? 15.939 8.148 1.337 1.00 93.50 193 GLU A CA 1
ATOM 1508 C C . GLU A 1 193 ? 16.108 9.472 2.101 1.00 93.50 193 GLU A C 1
ATOM 1510 O O . GLU A 1 193 ? 16.968 10.295 1.766 1.00 93.50 193 GLU A O 1
ATOM 1515 N N . GLY A 1 194 ? 15.279 9.709 3.115 1.00 91.75 194 GLY A N 1
ATOM 1516 C CA . GLY A 1 194 ? 15.436 10.808 4.063 1.00 91.75 194 GLY A CA 1
ATOM 1517 C C . GLY A 1 194 ? 14.112 11.446 4.467 1.00 91.75 194 GLY A C 1
ATOM 1518 O O . GLY A 1 194 ? 13.049 10.840 4.373 1.00 91.75 194 GLY A O 1
ATOM 1519 N N . HIS A 1 195 ? 14.181 12.703 4.901 1.00 93.00 195 HIS A N 1
ATOM 1520 C CA . HIS A 1 195 ? 13.016 13.419 5.410 1.00 93.00 195 HIS A CA 1
ATOM 1521 C C . HIS A 1 195 ? 11.997 13.729 4.307 1.00 93.00 195 HIS A C 1
ATOM 1523 O O . HIS A 1 195 ? 12.332 14.314 3.269 1.00 93.00 195 HIS A O 1
ATOM 1529 N N . LEU A 1 196 ? 10.746 13.351 4.536 1.00 93.81 196 LEU A N 1
ATOM 1530 C CA . LEU A 1 196 ? 9.604 13.533 3.653 1.00 93.81 196 LEU A CA 1
ATOM 1531 C C . LEU A 1 196 ? 8.576 14.425 4.342 1.00 93.81 196 LEU A C 1
ATOM 1533 O O . LEU A 1 196 ? 8.055 14.084 5.401 1.00 93.81 196 LEU A O 1
ATOM 1537 N N . SER A 1 197 ? 8.216 15.522 3.679 1.00 95.62 197 SER A N 1
ATOM 1538 C CA . SER A 1 197 ? 7.061 16.339 4.051 1.00 95.62 197 SER A CA 1
ATOM 1539 C C . SER A 1 197 ? 5.900 15.960 3.150 1.00 95.62 197 SER A C 1
ATOM 1541 O O . SER A 1 197 ? 5.904 16.292 1.961 1.00 95.62 197 SER A O 1
ATOM 1543 N N . LEU A 1 198 ? 4.927 15.221 3.680 1.00 97.44 198 LEU A N 1
ATOM 1544 C CA . LEU A 1 198 ? 3.728 14.852 2.938 1.00 97.44 198 LEU A CA 1
ATOM 1545 C C . LEU A 1 198 ? 2.664 15.931 3.098 1.00 97.44 198 LEU A C 1
ATOM 1547 O O . LEU A 1 198 ? 2.222 16.207 4.208 1.00 97.44 198 LEU A O 1
ATOM 1551 N N . SER A 1 199 ? 2.220 16.505 1.982 1.00 98.44 199 SER A N 1
ATOM 1552 C CA . SER A 1 199 ? 1.046 17.375 1.893 1.00 98.44 199 SER A CA 1
ATOM 1553 C C . SER A 1 199 ? -0.168 16.573 1.435 1.00 98.44 199 SER A C 1
ATOM 1555 O O . SER A 1 199 ? -0.140 15.956 0.366 1.00 98.44 199 SER A O 1
ATOM 1557 N N . PHE A 1 200 ? -1.241 16.581 2.225 1.00 98.25 200 PHE A N 1
ATOM 1558 C CA . PHE A 1 200 ? -2.451 15.808 1.952 1.00 98.25 200 PHE A CA 1
ATOM 1559 C C . PHE A 1 200 ? -3.450 16.594 1.106 1.00 98.25 200 PHE A C 1
ATOM 1561 O O . PHE A 1 200 ? -3.790 17.739 1.398 1.00 98.25 200 PHE A O 1
ATOM 1568 N N . ARG A 1 201 ? -3.995 15.949 0.073 1.00 97.19 201 ARG A N 1
ATOM 1569 C CA . ARG A 1 201 ? -5.019 16.526 -0.804 1.00 97.19 201 ARG A CA 1
ATOM 1570 C C . ARG A 1 201 ? -6.406 16.386 -0.177 1.00 97.19 201 ARG A C 1
ATOM 1572 O O . ARG A 1 201 ? -7.219 15.563 -0.600 1.00 97.19 201 ARG A O 1
ATOM 1579 N N . LYS A 1 202 ? -6.677 17.179 0.863 1.00 92.25 202 LYS A N 1
ATOM 1580 C CA . LYS A 1 202 ? -7.934 17.151 1.638 1.00 92.25 202 LYS A CA 1
ATOM 1581 C C . LYS A 1 202 ? -9.184 17.370 0.779 1.00 92.25 202 LYS A C 1
ATOM 1583 O O . LYS A 1 202 ? -10.216 16.776 1.069 1.00 92.25 202 LYS A O 1
ATOM 1588 N N . GLN A 1 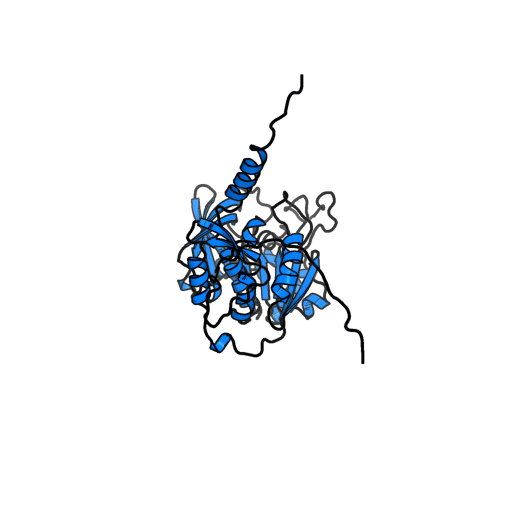203 ? -9.068 18.118 -0.319 1.00 91.50 203 GLN A N 1
ATOM 1589 C CA . GLN A 1 203 ? -10.140 18.352 -1.293 1.00 91.50 203 GLN A CA 1
ATOM 1590 C C . GLN A 1 203 ? -10.668 17.076 -1.966 1.00 91.50 203 GLN A C 1
ATOM 1592 O O . GLN A 1 203 ? -11.755 17.089 -2.532 1.00 91.50 203 GLN A O 1
ATOM 1597 N N . THR A 1 204 ? -9.923 15.968 -1.903 1.00 90.88 204 THR A N 1
ATOM 1598 C CA . THR A 1 204 ? -10.398 14.662 -2.387 1.00 90.88 204 THR A CA 1
ATOM 1599 C C . THR A 1 204 ? -11.533 14.092 -1.535 1.00 90.88 204 THR A C 1
ATOM 1601 O O . THR A 1 204 ? -12.184 13.145 -1.965 1.00 90.88 204 THR A O 1
ATOM 1604 N N . ASN A 1 205 ? -11.748 14.615 -0.317 1.00 89.81 205 ASN A N 1
ATOM 1605 C CA . ASN A 1 205 ? -12.692 14.092 0.677 1.00 89.81 205 ASN A CA 1
ATOM 1606 C C . ASN A 1 205 ? -12.530 12.584 0.948 1.00 89.81 205 ASN A C 1
ATOM 1608 O O . ASN A 1 205 ? -13.463 11.914 1.388 1.00 89.81 205 ASN A O 1
ATOM 1612 N N . SER A 1 206 ? -11.338 12.034 0.689 1.00 93.31 206 SER A N 1
ATOM 1613 C CA . SER A 1 206 ? -11.076 10.613 0.886 1.00 93.31 206 SER A CA 1
ATOM 1614 C C . SER A 1 206 ? -11.168 10.250 2.374 1.00 93.31 206 SER A C 1
ATOM 1616 O O . SER A 1 206 ? -10.506 10.898 3.195 1.00 93.31 206 SER A O 1
ATOM 1618 N N . PRO A 1 207 ? -11.896 9.178 2.747 1.00 91.75 207 PRO A N 1
ATOM 1619 C CA . PRO A 1 207 ? -11.982 8.723 4.137 1.00 91.75 207 PRO A CA 1
ATOM 1620 C C . PRO A 1 207 ? -10.621 8.296 4.710 1.00 91.75 207 PRO A C 1
ATOM 1622 O O . PRO A 1 207 ? -10.418 8.339 5.923 1.00 91.75 207 PRO A O 1
ATOM 1625 N N . ILE A 1 208 ? -9.646 7.963 3.853 1.00 95.69 208 ILE A N 1
ATOM 1626 C CA . ILE A 1 208 ? -8.260 7.694 4.268 1.00 95.69 208 ILE A CA 1
ATOM 1627 C C . ILE A 1 208 ? -7.667 8.911 4.993 1.00 95.69 208 ILE A C 1
ATOM 1629 O O . ILE A 1 208 ? -6.968 8.762 5.999 1.00 95.69 208 ILE A O 1
ATOM 1633 N N . LEU A 1 209 ? -8.003 10.118 4.526 1.00 95.94 209 LEU A N 1
ATOM 1634 C CA . LEU A 1 209 ? -7.434 11.374 5.006 1.00 95.94 209 LEU A CA 1
ATOM 1635 C C . LEU A 1 209 ? -8.204 12.003 6.176 1.00 95.94 209 LEU A C 1
ATOM 1637 O O . LEU A 1 209 ? -7.823 13.078 6.644 1.00 95.94 209 LEU A O 1
ATOM 1641 N N . ALA A 1 210 ? -9.284 11.382 6.655 1.00 92.00 210 ALA A N 1
ATOM 1642 C CA . ALA A 1 210 ? -10.130 11.938 7.710 1.00 92.00 210 ALA A CA 1
ATOM 1643 C C . ALA A 1 210 ? -9.327 12.247 8.992 1.00 92.00 210 ALA A C 1
ATOM 1645 O O . ALA A 1 210 ? -8.565 11.415 9.481 1.00 92.00 210 ALA A O 1
ATOM 1646 N N . GLY A 1 211 ? -9.458 13.464 9.526 1.00 91.38 211 GLY A N 1
ATOM 1647 C CA . GLY A 1 211 ? -8.743 13.902 10.736 1.00 91.38 211 GLY A CA 1
ATOM 1648 C C . GLY A 1 211 ? -7.237 14.133 10.607 1.00 91.38 211 GLY A C 1
ATOM 1649 O O . GLY A 1 211 ? -6.640 14.632 11.555 1.00 91.38 211 GLY A O 1
ATOM 1650 N N . LEU A 1 212 ? -6.608 13.801 9.473 1.00 93.88 212 LEU A N 1
ATOM 1651 C CA . LEU A 1 212 ? -5.207 14.165 9.247 1.00 93.88 212 LEU A CA 1
ATOM 1652 C C . LEU A 1 212 ? -5.062 15.689 9.135 1.00 93.88 212 LEU A C 1
ATOM 1654 O O . LEU A 1 212 ? -5.946 16.316 8.534 1.00 93.88 212 LEU A O 1
ATOM 1658 N N . PRO A 1 213 ? -3.962 16.272 9.645 1.00 93.50 213 PRO A N 1
ATOM 1659 C CA . PRO A 1 213 ? -3.612 17.659 9.350 1.00 93.50 213 PRO A CA 1
ATOM 1660 C C . PRO A 1 213 ? -3.257 17.829 7.863 1.00 93.50 213 PRO A C 1
ATOM 1662 O O . PRO A 1 213 ? -3.215 16.854 7.109 1.00 93.50 213 PRO A O 1
ATOM 1665 N N . ASP A 1 214 ? -2.983 19.063 7.438 1.00 94.94 214 ASP A N 1
ATOM 1666 C CA . ASP A 1 214 ? -2.613 19.359 6.047 1.00 94.94 214 ASP A CA 1
ATOM 1667 C C . ASP A 1 214 ? -1.263 18.756 5.657 1.00 94.94 214 ASP A C 1
ATOM 1669 O O . ASP A 1 214 ? -1.077 18.330 4.514 1.00 94.94 214 ASP A O 1
ATOM 1673 N N . THR A 1 215 ? -0.329 18.688 6.610 1.00 95.62 215 THR A N 1
ATOM 1674 C CA . THR A 1 215 ? 1.000 18.114 6.401 1.00 95.62 215 THR A CA 1
ATOM 1675 C C . THR A 1 215 ? 1.445 17.224 7.555 1.00 95.62 215 THR A C 1
ATOM 1677 O O . THR A 1 215 ? 1.089 17.445 8.713 1.00 95.62 215 THR A O 1
ATOM 1680 N N . LEU A 1 216 ? 2.243 16.208 7.229 1.00 94.12 216 LEU A N 1
ATOM 1681 C CA . LEU A 1 216 ? 2.939 15.344 8.185 1.00 94.12 216 LEU A CA 1
ATOM 1682 C C . LEU A 1 216 ? 4.356 15.066 7.695 1.00 94.12 216 LEU A C 1
ATOM 1684 O O . LEU A 1 216 ? 4.623 15.139 6.496 1.00 94.12 216 LEU A O 1
ATOM 1688 N N . GLN A 1 217 ? 5.243 14.751 8.633 1.00 92.62 217 GLN A N 1
ATOM 1689 C CA . GLN A 1 217 ? 6.639 14.450 8.350 1.00 92.62 217 GLN A CA 1
ATOM 1690 C C . GLN A 1 217 ? 6.926 12.971 8.606 1.00 92.62 217 GLN A C 1
ATOM 1692 O O . GLN A 1 217 ? 6.411 12.409 9.570 1.00 92.62 217 GLN A O 1
ATOM 1697 N N . PHE A 1 218 ? 7.751 12.368 7.759 1.00 93.19 218 PHE A N 1
ATOM 1698 C CA . PHE A 1 218 ? 8.227 10.992 7.901 1.00 93.19 218 PHE A CA 1
ATOM 1699 C C . PHE A 1 218 ? 9.670 10.905 7.409 1.00 93.19 218 PHE A C 1
ATOM 1701 O O . PHE A 1 218 ? 10.018 11.584 6.452 1.00 93.19 218 PHE A O 1
ATOM 1708 N N . ASP A 1 219 ? 10.491 10.042 7.990 1.00 92.81 219 ASP A N 1
ATOM 1709 C CA . ASP A 1 219 ? 11.731 9.581 7.371 1.00 92.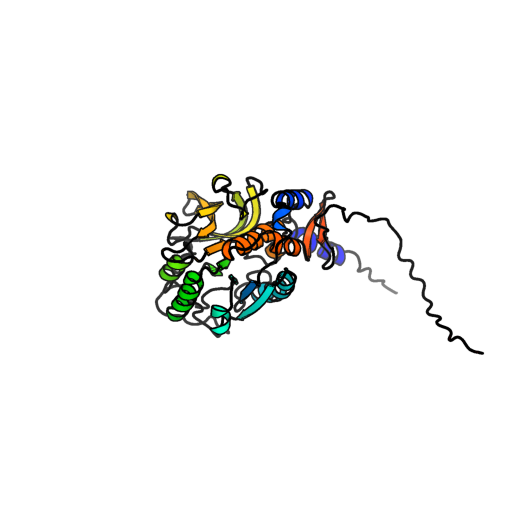81 219 ASP A CA 1
ATOM 1710 C C . ASP A 1 219 ? 11.438 8.246 6.699 1.00 92.81 219 ASP A C 1
ATOM 1712 O O . ASP A 1 219 ? 11.007 7.296 7.352 1.00 92.81 219 ASP A O 1
ATOM 1716 N N . ASP A 1 220 ? 11.631 8.192 5.388 1.00 95.31 220 ASP A N 1
ATOM 1717 C CA . ASP A 1 220 ? 11.450 6.991 4.577 1.00 95.31 220 ASP A CA 1
ATOM 1718 C C . ASP A 1 220 ? 12.118 7.219 3.205 1.00 95.31 220 ASP A C 1
ATOM 1720 O O . ASP A 1 220 ? 12.911 8.148 3.041 1.00 95.31 220 ASP A O 1
ATOM 1724 N N . GLU A 1 221 ? 11.804 6.408 2.201 1.00 95.69 221 GLU A N 1
ATOM 1725 C CA . GLU A 1 221 ? 12.255 6.600 0.825 1.00 95.69 221 GLU A CA 1
ATOM 1726 C C . GLU A 1 221 ? 11.083 6.899 -0.115 1.00 95.69 221 GLU A C 1
ATOM 1728 O O . GLU A 1 221 ? 9.969 6.385 0.025 1.00 95.69 221 GLU A O 1
ATOM 1733 N N . MET A 1 222 ? 11.345 7.749 -1.107 1.00 94.94 222 MET A N 1
ATOM 1734 C CA . MET A 1 222 ? 10.381 8.122 -2.135 1.00 94.94 222 MET A CA 1
ATOM 1735 C C . MET A 1 222 ? 10.922 7.826 -3.532 1.00 94.94 222 MET A C 1
ATOM 1737 O O . MET A 1 222 ? 12.080 8.124 -3.815 1.00 94.94 222 MET A O 1
ATOM 1741 N N . TYR A 1 223 ? 10.064 7.320 -4.427 1.00 94.12 223 TYR A N 1
ATOM 1742 C CA . TYR A 1 223 ? 10.350 7.157 -5.859 1.00 94.12 223 TYR A CA 1
ATOM 1743 C C . TYR A 1 223 ? 9.636 8.232 -6.678 1.00 94.12 223 TYR A C 1
ATOM 1745 O O . TYR A 1 223 ? 8.432 8.441 -6.510 1.00 94.12 223 TYR A O 1
ATOM 1753 N N . PHE A 1 224 ? 10.351 8.917 -7.574 1.00 94.00 224 PHE A N 1
ATOM 1754 C CA . PHE A 1 224 ? 9.769 9.992 -8.378 1.00 94.00 224 PHE A CA 1
ATOM 1755 C C . PHE A 1 224 ? 10.612 10.411 -9.600 1.00 94.00 224 PHE A C 1
ATOM 1757 O O . PHE A 1 224 ? 11.834 10.350 -9.566 1.00 94.00 224 PHE A O 1
ATOM 1764 N N . PRO A 1 225 ? 9.984 10.966 -10.655 1.00 93.69 225 PRO A N 1
ATOM 1765 C CA . PRO A 1 225 ? 8.553 10.882 -10.934 1.00 93.69 225 PRO A CA 1
ATOM 1766 C C . PRO A 1 225 ? 8.099 9.442 -11.197 1.00 93.69 225 PRO A C 1
ATOM 1768 O O . PRO A 1 225 ? 8.888 8.588 -11.604 1.00 93.69 225 PRO A O 1
ATOM 1771 N N . LEU A 1 226 ? 6.815 9.187 -10.950 1.00 94.62 226 LEU A N 1
ATOM 1772 C CA . LEU A 1 226 ? 6.174 7.910 -11.248 1.00 94.62 226 LEU A CA 1
ATOM 1773 C C . LEU A 1 226 ? 5.645 7.914 -12.690 1.00 94.62 226 LEU A C 1
ATOM 1775 O O . LEU A 1 226 ? 5.228 8.950 -13.208 1.00 94.62 226 LEU A O 1
ATOM 1779 N N . PHE A 1 227 ? 5.699 6.751 -13.326 1.00 93.31 227 PHE A N 1
ATOM 1780 C CA . PHE A 1 227 ? 5.253 6.479 -14.690 1.00 93.31 227 PHE A CA 1
ATOM 1781 C C . PHE A 1 227 ? 3.870 5.806 -14.687 1.00 93.31 227 PHE A C 1
ATOM 1783 O O . PHE A 1 227 ? 3.451 5.281 -13.659 1.00 93.31 227 PHE A O 1
ATOM 1790 N N . GLY A 1 228 ? 3.179 5.801 -15.829 1.00 95.50 228 GLY A N 1
ATOM 1791 C CA . GLY A 1 228 ? 1.901 5.119 -16.030 1.00 95.50 228 GLY A CA 1
ATOM 1792 C C . GLY A 1 228 ? 0.800 6.104 -16.393 1.00 95.50 228 GLY A C 1
ATOM 1793 O O . GLY A 1 228 ? 0.957 6.901 -17.315 1.00 95.50 228 GLY A O 1
ATOM 1794 N N . HIS A 1 229 ? -0.278 6.079 -15.614 1.00 96.69 229 HIS A N 1
ATOM 1795 C CA . HIS A 1 229 ? -1.521 6.824 -15.813 1.00 96.69 229 HIS A CA 1
ATOM 1796 C C . HIS A 1 229 ? -1.726 7.901 -14.727 1.00 96.69 229 HIS A C 1
ATOM 1798 O O . HIS A 1 229 ? -2.698 7.829 -13.967 1.00 96.69 229 HIS A O 1
ATOM 1804 N N . PRO A 1 230 ? -0.833 8.904 -14.594 1.00 94.44 230 PRO A N 1
ATOM 1805 C CA . PRO A 1 230 ? -0.895 9.891 -13.511 1.00 94.44 230 PRO A CA 1
ATOM 1806 C C . PRO A 1 230 ? -2.188 10.718 -13.509 1.00 94.44 230 PRO A C 1
ATOM 1808 O O . PRO A 1 230 ? -2.644 11.116 -12.440 1.00 94.44 230 PRO A O 1
ATOM 1811 N N . ASP A 1 231 ? -2.813 10.915 -14.671 1.00 95.19 231 ASP A N 1
ATOM 1812 C CA . ASP A 1 231 ? -4.081 11.646 -14.801 1.00 95.19 231 ASP A CA 1
ATOM 1813 C C . ASP A 1 231 ? -5.307 10.803 -14.413 1.00 95.19 231 ASP A C 1
ATOM 1815 O O . ASP A 1 231 ? -6.406 11.329 -14.258 1.00 95.19 231 ASP A O 1
ATOM 1819 N N . SER A 1 232 ? -5.133 9.488 -14.250 1.00 96.62 232 SER A N 1
ATOM 1820 C CA . SER A 1 232 ? -6.211 8.556 -13.892 1.00 96.62 232 SER A CA 1
ATOM 1821 C C . SER A 1 232 ? -6.207 8.156 -12.416 1.00 96.62 232 SER A C 1
ATOM 1823 O O . SER A 1 232 ? -7.146 7.504 -11.957 1.00 96.62 232 SER A O 1
ATOM 1825 N N . VAL A 1 233 ? -5.167 8.511 -11.655 1.00 98.12 233 VAL A N 1
ATOM 1826 C CA . VAL A 1 233 ? -5.113 8.225 -10.217 1.00 98.12 233 VAL A CA 1
ATOM 1827 C C . VAL A 1 233 ? -5.666 9.388 -9.403 1.00 98.12 233 VAL A C 1
ATOM 1829 O O . VAL A 1 233 ? -5.409 10.559 -9.674 1.00 98.12 233 VAL A O 1
ATOM 1832 N N . ASN A 1 234 ? -6.372 9.069 -8.324 1.00 98.25 234 ASN A N 1
ATOM 1833 C CA . ASN A 1 234 ? -6.732 10.057 -7.321 1.00 98.25 234 ASN A CA 1
ATOM 1834 C C . ASN A 1 234 ? -5.589 10.177 -6.301 1.00 98.25 234 ASN A C 1
ATOM 1836 O O . ASN A 1 234 ? -5.438 9.340 -5.404 1.00 98.25 234 ASN A O 1
ATOM 1840 N N . VAL A 1 235 ? -4.760 11.209 -6.475 1.00 98.62 235 VAL A N 1
ATOM 1841 C CA . VAL A 1 235 ? -3.621 11.517 -5.599 1.00 98.62 235 VAL A CA 1
ATOM 1842 C C . VAL A 1 235 ? -4.121 11.976 -4.231 1.00 98.62 235 VAL A C 1
ATOM 1844 O O . VAL A 1 235 ? -4.846 12.961 -4.126 1.00 98.62 235 VAL A O 1
ATOM 1847 N N . LEU A 1 236 ? -3.688 11.296 -3.170 1.00 98.75 236 LEU A N 1
ATOM 1848 C CA . LEU A 1 236 ? -4.077 11.599 -1.790 1.00 98.75 236 LEU A CA 1
ATOM 1849 C C . LEU A 1 236 ? -3.021 12.400 -1.034 1.00 98.75 236 LEU A C 1
ATOM 1851 O O . LEU A 1 236 ? -3.366 13.202 -0.169 1.00 98.75 236 LEU A O 1
ATOM 1855 N N . ALA A 1 237 ? -1.744 12.192 -1.347 1.00 98.50 237 ALA A N 1
ATOM 1856 C CA . ALA A 1 237 ? -0.649 12.941 -0.753 1.00 98.50 237 ALA A CA 1
ATOM 1857 C C . ALA A 1 237 ? 0.499 13.115 -1.741 1.00 98.50 237 ALA A C 1
ATOM 1859 O O . ALA A 1 237 ? 0.745 12.246 -2.585 1.00 98.50 237 ALA A O 1
ATOM 1860 N N . THR A 1 238 ? 1.217 14.222 -1.599 1.00 98.50 238 THR A N 1
ATOM 1861 C CA . THR A 1 238 ? 2.424 14.525 -2.368 1.00 98.50 238 THR A CA 1
ATOM 1862 C C . THR A 1 238 ? 3.568 14.958 -1.464 1.00 98.50 238 THR A C 1
ATOM 1864 O O . THR A 1 238 ? 3.308 15.527 -0.410 1.00 98.50 238 THR A O 1
ATOM 1867 N N . SER A 1 239 ? 4.812 14.782 -1.906 1.00 97.62 239 SER A N 1
ATOM 1868 C CA . SER A 1 239 ? 5.974 15.482 -1.344 1.00 97.62 239 SER A CA 1
ATOM 1869 C C . SER A 1 239 ? 6.629 16.364 -2.401 1.00 97.62 239 SER A C 1
ATOM 1871 O O . SER A 1 239 ? 6.549 16.058 -3.591 1.00 97.62 239 SER A O 1
ATOM 1873 N N . ASN A 1 240 ? 7.225 17.485 -1.996 1.00 97.25 240 ASN A N 1
ATOM 1874 C CA . ASN A 1 240 ? 7.950 18.355 -2.919 1.00 97.25 240 ASN A CA 1
ATOM 1875 C C . ASN A 1 240 ? 9.348 17.797 -3.151 1.00 97.25 240 ASN A C 1
ATOM 1877 O O . ASN A 1 240 ? 10.167 17.779 -2.239 1.00 97.25 240 ASN A O 1
ATOM 1881 N N . GLU A 1 241 ? 9.618 17.402 -4.389 1.00 95.62 241 GLU A N 1
ATOM 1882 C CA . GLU A 1 241 ? 10.849 16.717 -4.751 1.00 95.62 241 GLU A CA 1
ATOM 1883 C C . GLU A 1 241 ? 11.568 17.403 -5.898 1.00 95.62 241 GLU A C 1
ATOM 1885 O O . GLU A 1 241 ? 10.948 17.771 -6.903 1.00 95.62 241 GLU A O 1
ATOM 1890 N N . THR A 1 242 ? 12.887 17.524 -5.762 1.00 93.94 242 THR A N 1
ATOM 1891 C CA . THR A 1 242 ? 13.759 18.096 -6.787 1.00 93.94 242 THR A CA 1
ATOM 1892 C C . THR A 1 242 ? 14.307 16.999 -7.683 1.00 93.94 242 THR A C 1
ATOM 1894 O O . THR A 1 242 ? 15.061 16.134 -7.246 1.00 93.94 242 THR A O 1
ATOM 1897 N N . PHE A 1 243 ? 13.964 17.066 -8.964 1.00 91.06 243 PHE A N 1
ATOM 1898 C CA . PHE A 1 243 ? 14.473 16.179 -10.001 1.00 91.06 243 PHE A CA 1
ATOM 1899 C C . PHE A 1 243 ? 14.870 17.020 -11.210 1.00 91.06 243 PHE A C 1
ATOM 1901 O O . PHE A 1 243 ? 14.098 17.876 -11.634 1.00 91.06 243 PHE A O 1
ATOM 1908 N N . GLN A 1 244 ? 16.076 16.808 -11.745 1.00 90.31 244 GLN A N 1
ATOM 1909 C CA . GLN A 1 244 ? 16.608 17.585 -12.878 1.00 90.31 244 GLN A CA 1
ATOM 1910 C C . GLN A 1 244 ? 16.497 19.105 -12.665 1.00 90.31 244 GLN A C 1
ATOM 1912 O O . GLN A 1 244 ? 16.016 19.845 -13.521 1.00 90.31 244 GLN A O 1
ATOM 1917 N N . SER A 1 245 ? 16.913 19.558 -11.478 1.00 92.00 245 SER A N 1
ATOM 1918 C CA . SER A 1 245 ? 16.879 20.967 -11.055 1.00 92.00 245 SER A CA 1
ATOM 1919 C C . SER A 1 245 ? 15.478 21.592 -10.978 1.00 92.00 245 SER A C 1
ATOM 1921 O O . SER A 1 245 ? 15.363 22.807 -10.845 1.00 92.00 245 SER A O 1
ATOM 1923 N N . GLN A 1 246 ? 14.414 20.785 -11.026 1.00 93.44 246 GLN A N 1
ATOM 1924 C CA . GLN A 1 246 ? 13.033 21.241 -10.889 1.00 93.44 246 GLN A CA 1
ATOM 1925 C C . GLN A 1 246 ? 12.380 20.612 -9.664 1.00 93.44 246 GLN A C 1
ATOM 1927 O O . GLN A 1 246 ? 12.304 19.387 -9.544 1.00 93.44 246 GLN A O 1
ATOM 1932 N N . THR A 1 247 ? 11.877 21.458 -8.769 1.00 96.44 247 THR A N 1
ATOM 1933 C CA . THR A 1 247 ? 11.072 21.030 -7.624 1.00 96.44 247 THR A CA 1
ATOM 1934 C C . THR A 1 247 ? 9.603 20.980 -8.017 1.00 96.44 247 THR A C 1
ATOM 1936 O O . THR A 1 247 ? 9.052 21.965 -8.503 1.00 96.44 247 THR A O 1
ATOM 1939 N N . ALA A 1 248 ? 8.957 19.840 -7.790 1.00 96.69 248 ALA A N 1
ATOM 1940 C CA . ALA A 1 248 ? 7.528 19.672 -8.029 1.00 96.69 248 ALA A CA 1
ATOM 1941 C C . ALA A 1 248 ? 6.896 18.770 -6.967 1.00 96.69 248 ALA A C 1
ATOM 1943 O O . ALA A 1 248 ? 7.567 17.917 -6.388 1.00 96.69 248 ALA A O 1
ATOM 1944 N N . ALA A 1 249 ? 5.589 18.917 -6.758 1.00 97.44 249 ALA A N 1
ATOM 1945 C CA . ALA A 1 249 ? 4.816 18.006 -5.924 1.00 97.44 249 ALA A CA 1
ATOM 1946 C C . ALA A 1 249 ? 4.711 16.631 -6.611 1.00 97.44 249 ALA A C 1
ATOM 1948 O O . ALA A 1 249 ? 4.073 16.491 -7.657 1.00 97.44 249 ALA A O 1
ATOM 1949 N N . ARG A 1 250 ? 5.345 15.610 -6.036 1.00 97.06 250 ARG A N 1
ATOM 1950 C CA . ARG A 1 250 ? 5.358 14.227 -6.529 1.00 97.06 250 ARG A CA 1
ATOM 1951 C C . ARG A 1 250 ? 4.431 13.358 -5.699 1.00 97.06 250 ARG A C 1
ATOM 1953 O O . ARG A 1 250 ? 4.338 13.524 -4.489 1.00 97.06 250 ARG A O 1
ATOM 1960 N N . THR A 1 251 ? 3.729 12.442 -6.353 1.00 98.06 251 THR A N 1
ATOM 1961 C CA . THR A 1 251 ? 2.752 11.555 -5.713 1.00 98.06 251 THR A CA 1
ATOM 1962 C C . THR A 1 251 ? 3.425 10.610 -4.723 1.00 98.06 251 THR A C 1
ATOM 1964 O O . THR A 1 251 ? 4.348 9.894 -5.091 1.00 98.06 251 THR A O 1
ATOM 1967 N N . ALA A 1 252 ? 2.927 10.591 -3.486 1.00 97.94 252 ALA A N 1
ATOM 1968 C CA . ALA A 1 252 ? 3.361 9.661 -2.443 1.00 97.94 252 ALA A CA 1
ATOM 1969 C C . ALA A 1 252 ? 2.293 8.606 -2.127 1.00 97.94 252 ALA A C 1
ATOM 1971 O O . ALA A 1 252 ? 2.606 7.439 -1.912 1.00 97.94 252 ALA A O 1
ATOM 1972 N N . LEU A 1 253 ? 1.021 9.014 -2.124 1.00 98.56 253 LEU A N 1
ATOM 1973 C CA . LEU A 1 253 ? -0.125 8.147 -1.856 1.00 98.56 253 LEU A CA 1
ATOM 1974 C C . LEU A 1 253 ? -1.178 8.369 -2.936 1.00 98.56 253 LEU A C 1
ATOM 1976 O O . LEU A 1 253 ? -1.490 9.520 -3.262 1.00 98.56 253 LEU A O 1
ATOM 1980 N N . TRP A 1 254 ? -1.766 7.296 -3.455 1.00 98.75 254 TRP A N 1
ATOM 1981 C CA . TRP A 1 254 ? -2.831 7.398 -4.449 1.00 98.75 254 TRP A CA 1
ATOM 1982 C C . TRP A 1 254 ? -3.835 6.262 -4.339 1.00 98.75 254 TRP A C 1
ATOM 1984 O O . TRP A 1 254 ? -3.575 5.201 -3.780 1.00 98.75 254 TRP A O 1
ATOM 1994 N N . THR A 1 255 ? -5.004 6.513 -4.909 1.00 98.75 255 THR A N 1
ATOM 1995 C CA . THR A 1 255 ? -6.047 5.514 -5.117 1.00 98.75 255 THR A CA 1
ATOM 1996 C C . THR A 1 255 ? -6.334 5.400 -6.602 1.00 98.75 255 THR A C 1
ATOM 1998 O O . THR A 1 255 ? -6.259 6.389 -7.333 1.00 98.75 255 THR A O 1
ATOM 2001 N N . TYR A 1 256 ? -6.640 4.193 -7.055 1.00 98.62 256 TYR A N 1
ATOM 2002 C CA . TYR A 1 256 ? -6.902 3.904 -8.454 1.00 98.62 256 TYR A CA 1
ATOM 2003 C C . TYR A 1 256 ? -8.013 2.865 -8.584 1.00 98.62 256 TYR A C 1
ATOM 2005 O O . TYR A 1 256 ? -8.111 1.935 -7.784 1.00 98.62 256 TYR A O 1
ATOM 2013 N N . SER A 1 257 ? -8.871 3.048 -9.581 1.00 97.50 257 SER A N 1
ATOM 2014 C CA . SER A 1 257 ? -9.883 2.072 -9.984 1.00 97.50 257 SER A CA 1
ATOM 2015 C C . SER A 1 257 ? -9.594 1.716 -11.440 1.00 97.50 257 SER A C 1
ATOM 2017 O O . SER A 1 257 ? -9.863 2.545 -12.312 1.00 97.50 257 SER A O 1
ATOM 2019 N N . PRO A 1 258 ? -8.990 0.546 -11.713 1.00 96.50 258 PRO A N 1
ATOM 2020 C CA . PRO A 1 258 ? -8.624 0.164 -13.070 1.00 96.50 258 PRO A CA 1
ATOM 2021 C C . PRO A 1 258 ? -9.844 0.163 -14.007 1.00 96.50 258 PRO A C 1
ATOM 2023 O O . PRO A 1 258 ? -10.889 -0.384 -13.634 1.00 96.50 258 PRO A O 1
ATOM 2026 N N . PRO A 1 259 ? -9.744 0.744 -15.218 1.00 95.38 259 PRO A N 1
ATOM 2027 C CA . PRO A 1 259 ? -10.841 0.777 -16.176 1.00 95.38 259 PRO A CA 1
ATOM 2028 C C . PRO A 1 259 ? -11.449 -0.607 -16.427 1.00 95.38 259 PRO A C 1
ATOM 2030 O O . PRO A 1 259 ? -10.744 -1.600 -16.604 1.00 95.38 259 PRO A O 1
ATOM 2033 N N . GLY A 1 260 ? -12.781 -0.681 -16.432 1.00 94.81 260 GLY A N 1
ATOM 2034 C CA . GLY A 1 260 ? -13.510 -1.935 -16.654 1.00 94.81 260 GLY A CA 1
ATOM 2035 C C . GLY A 1 260 ? -13.445 -2.941 -15.494 1.00 94.81 260 GLY A C 1
ATOM 2036 O O . GLY A 1 260 ? -13.914 -4.068 -15.650 1.00 94.81 260 GLY A O 1
ATOM 2037 N N . LYS A 1 261 ? -12.889 -2.568 -14.334 1.00 96.31 261 LYS A N 1
ATOM 2038 C CA . LYS A 1 261 ? -12.862 -3.389 -13.113 1.00 96.31 261 LYS A CA 1
ATOM 2039 C C . LYS A 1 261 ? -13.671 -2.722 -12.000 1.00 96.31 261 LYS A C 1
ATOM 2041 O O . LYS A 1 261 ? -13.826 -1.507 -11.971 1.00 96.31 261 LYS A O 1
ATOM 2046 N N . SER A 1 262 ? -14.175 -3.529 -11.065 1.00 96.88 262 SER A N 1
ATOM 2047 C CA . SER A 1 262 ? -14.824 -3.032 -9.835 1.00 96.88 262 SER A CA 1
ATOM 2048 C C . SER A 1 262 ? -13.865 -2.967 -8.638 1.00 96.88 262 SER A C 1
ATOM 2050 O O . SER A 1 262 ? -14.233 -2.471 -7.576 1.00 96.88 262 SER A O 1
ATOM 2052 N N . GLY A 1 263 ? -12.662 -3.532 -8.781 1.00 98.12 263 GLY A N 1
ATOM 2053 C CA . GLY A 1 263 ? -11.635 -3.583 -7.745 1.00 98.12 263 GLY A CA 1
ATOM 2054 C C . GLY A 1 263 ? -10.952 -2.240 -7.532 1.00 98.12 263 GLY A C 1
ATOM 2055 O O . GLY A 1 263 ? -11.030 -1.332 -8.360 1.00 98.12 263 GLY A O 1
ATOM 2056 N N . ARG A 1 264 ? -10.265 -2.125 -6.398 1.00 98.62 264 ARG A N 1
ATOM 2057 C CA . ARG A 1 264 ? -9.636 -0.884 -5.945 1.00 98.62 264 ARG A CA 1
ATOM 2058 C C . ARG A 1 264 ? -8.169 -1.115 -5.649 1.00 98.62 264 ARG A C 1
ATOM 2060 O O . ARG A 1 264 ? -7.819 -2.097 -4.998 1.00 98.62 264 ARG A O 1
ATOM 2067 N N . VAL A 1 265 ? -7.323 -0.190 -6.087 1.00 98.81 265 VAL A N 1
ATOM 2068 C CA . VAL A 1 265 ? -5.885 -0.233 -5.831 1.00 98.81 265 VAL A CA 1
ATOM 2069 C C . VAL A 1 265 ? -5.460 0.965 -5.000 1.00 98.81 265 VAL A C 1
ATOM 2071 O O . VAL A 1 265 ? -5.786 2.108 -5.326 1.00 98.81 265 VAL A O 1
ATOM 2074 N N . TYR A 1 266 ? -4.735 0.700 -3.920 1.00 98.88 266 TYR A N 1
ATOM 2075 C CA . TYR A 1 266 ? -4.106 1.718 -3.093 1.00 98.88 266 TYR A CA 1
ATOM 2076 C C . TYR A 1 266 ? -2.589 1.641 -3.234 1.00 98.88 266 TYR A C 1
ATOM 2078 O O . TYR A 1 266 ? -1.973 0.630 -2.898 1.00 98.88 266 TYR A O 1
ATOM 2086 N N . GLY A 1 267 ? -1.998 2.721 -3.731 1.00 98.62 267 GLY A N 1
ATOM 2087 C CA . GLY A 1 267 ? -0.556 2.855 -3.823 1.00 98.62 267 GLY A CA 1
ATOM 2088 C C . GLY A 1 267 ? 0.004 3.640 -2.651 1.00 98.62 267 GLY A C 1
ATOM 2089 O O . GLY A 1 267 ? -0.489 4.722 -2.309 1.00 98.62 267 GLY A O 1
ATOM 2090 N N . PHE A 1 268 ? 1.044 3.082 -2.046 1.00 98.31 268 PHE A N 1
ATOM 2091 C CA . PHE A 1 268 ? 1.684 3.612 -0.855 1.00 98.31 268 PHE A CA 1
ATOM 2092 C C . PHE A 1 268 ? 3.199 3.611 -1.068 1.00 98.31 268 PHE A C 1
ATOM 2094 O O . PHE A 1 268 ? 3.827 2.556 -1.020 1.00 98.31 268 PHE A O 1
ATOM 2101 N N . ILE A 1 269 ? 3.791 4.772 -1.374 1.00 96.69 269 ILE A N 1
ATOM 2102 C CA . ILE A 1 269 ? 5.188 4.805 -1.827 1.00 96.69 269 ILE A CA 1
ATOM 2103 C C . ILE A 1 269 ? 6.199 4.535 -0.716 1.00 96.69 269 ILE A C 1
ATOM 2105 O O . ILE A 1 269 ? 7.279 4.065 -1.027 1.00 96.69 269 ILE A O 1
ATOM 2109 N N . MET A 1 270 ? 5.864 4.833 0.540 1.00 96.25 270 MET A N 1
ATOM 2110 C CA . MET A 1 270 ? 6.764 4.671 1.687 1.00 96.25 270 MET A CA 1
ATOM 2111 C C . MET A 1 270 ? 6.799 3.216 2.173 1.00 96.25 270 MET A C 1
ATOM 2113 O O . MET A 1 270 ? 5.930 2.413 1.829 1.00 96.25 270 MET A O 1
ATOM 2117 N N . GLY A 1 271 ? 7.751 2.885 3.038 1.00 96.06 271 GLY A N 1
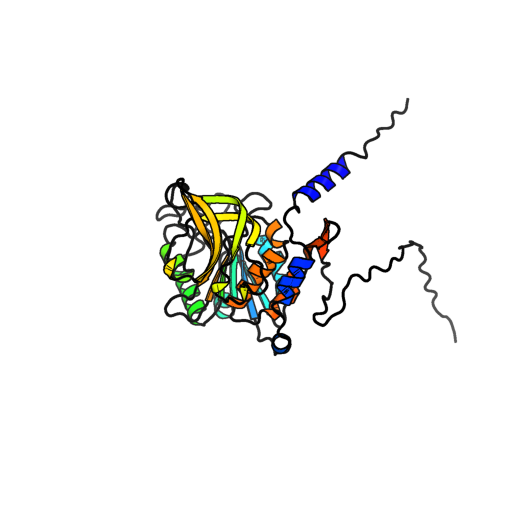ATOM 2118 C CA . GLY A 1 271 ? 7.921 1.551 3.610 1.00 96.06 271 GLY A CA 1
ATOM 2119 C C . GLY A 1 271 ? 9.329 0.998 3.439 1.00 96.06 271 GLY A C 1
ATOM 2120 O O . GLY A 1 271 ? 9.510 -0.194 3.628 1.00 96.06 271 GLY A O 1
ATOM 2121 N N . HIS A 1 272 ? 10.309 1.828 3.096 1.00 96.88 272 HIS A N 1
ATOM 2122 C CA . HIS A 1 272 ? 11.716 1.460 3.018 1.00 96.88 272 HIS A CA 1
ATOM 2123 C C . HIS A 1 272 ? 12.245 1.009 4.371 1.00 96.88 272 HIS A C 1
ATOM 2125 O O . HIS A 1 272 ? 12.844 -0.058 4.497 1.00 96.88 272 HIS A O 1
ATOM 2131 N N . LEU A 1 273 ? 11.975 1.820 5.397 1.00 94.19 273 LEU A N 1
ATOM 2132 C CA . LEU A 1 273 ? 12.504 1.646 6.738 1.00 94.19 273 LEU A CA 1
ATOM 2133 C C . LEU A 1 273 ? 11.575 0.779 7.586 1.00 94.19 273 LEU A C 1
ATOM 2135 O O . LEU A 1 273 ? 10.390 1.056 7.775 1.00 94.19 273 LEU A O 1
ATOM 2139 N N . GLN A 1 274 ? 12.140 -0.252 8.208 1.00 89.44 274 GLN A N 1
ATOM 2140 C CA . GLN A 1 274 ? 11.409 -1.119 9.130 1.00 89.44 274 GLN A CA 1
ATOM 2141 C C . GLN A 1 274 ? 10.852 -0.353 10.346 1.00 89.44 274 GLN A C 1
ATOM 2143 O O . GLN A 1 274 ? 9.866 -0.781 10.957 1.00 89.44 274 GLN A O 1
ATOM 2148 N N . THR A 1 275 ? 11.479 0.763 10.718 1.00 87.94 275 THR A N 1
ATOM 2149 C CA . THR A 1 275 ? 11.034 1.645 11.804 1.00 87.94 275 THR A CA 1
ATOM 2150 C C . THR A 1 275 ? 9.726 2.364 11.472 1.00 87.94 275 THR A C 1
ATOM 2152 O O . THR A 1 275 ? 8.908 2.517 12.382 1.00 87.94 275 THR A O 1
ATOM 2155 N N . SER A 1 276 ? 9.451 2.687 10.201 1.00 91.44 276 SER A N 1
ATOM 2156 C CA . SER A 1 276 ? 8.203 3.333 9.759 1.00 91.44 276 SER A CA 1
ATOM 2157 C C . SER A 1 276 ? 6.966 2.533 10.168 1.00 91.44 276 SER A C 1
ATOM 2159 O O . SER A 1 276 ? 5.980 3.080 10.656 1.00 91.44 276 SER A O 1
ATOM 2161 N N . PHE A 1 277 ? 7.046 1.200 10.109 1.00 91.38 277 PHE A N 1
ATOM 2162 C CA . PHE A 1 277 ? 5.961 0.307 10.527 1.00 91.38 277 PHE A CA 1
ATOM 2163 C C . PHE A 1 277 ? 5.679 0.315 12.034 1.00 91.38 277 PHE A C 1
ATOM 2165 O O . PHE A 1 277 ? 4.756 -0.372 12.474 1.00 91.38 277 PHE A O 1
ATOM 2172 N N . SER A 1 278 ? 6.459 1.026 12.847 1.00 86.31 278 SER A N 1
ATOM 2173 C CA . SER A 1 278 ? 6.181 1.232 14.275 1.00 86.31 278 SER A CA 1
ATOM 2174 C C . SER A 1 278 ? 5.514 2.579 14.555 1.00 86.31 278 SER A C 1
ATOM 2176 O O . SER A 1 278 ? 4.954 2.739 15.639 1.00 86.31 278 SER A O 1
ATOM 2178 N N . ASP A 1 279 ? 5.524 3.508 13.594 1.00 89.00 279 ASP A N 1
ATOM 2179 C CA . ASP A 1 279 ? 4.867 4.805 13.719 1.00 89.00 279 ASP A CA 1
ATOM 2180 C C . ASP A 1 279 ? 3.332 4.652 13.592 1.00 89.00 279 ASP A C 1
ATOM 2182 O O . ASP A 1 279 ? 2.827 4.071 12.624 1.00 89.00 279 ASP A O 1
ATOM 2186 N N . PRO A 1 280 ? 2.548 5.153 14.561 1.00 90.06 280 PRO A N 1
ATOM 2187 C CA . PRO A 1 280 ? 1.099 4.992 14.570 1.00 90.06 280 PRO A CA 1
ATOM 2188 C C . PRO A 1 280 ? 0.396 5.740 13.432 1.00 90.06 280 PRO A C 1
ATOM 2190 O O . PRO A 1 280 ? -0.627 5.266 12.947 1.00 90.06 280 PRO A O 1
ATOM 2193 N N . VAL A 1 281 ? 0.908 6.882 12.979 1.00 92.81 281 VAL A N 1
ATOM 2194 C CA . VAL A 1 281 ? 0.324 7.651 11.873 1.00 92.81 281 VAL A CA 1
ATOM 2195 C C . VAL A 1 281 ? 0.646 7.003 10.528 1.00 92.81 281 VAL A C 1
ATOM 2197 O O . VAL A 1 281 ? -0.253 6.881 9.695 1.00 92.81 281 VAL A O 1
ATOM 2200 N N . PHE A 1 282 ? 1.862 6.484 10.340 1.00 94.81 282 PHE A N 1
ATOM 2201 C CA . PHE A 1 282 ? 2.201 5.635 9.194 1.00 94.81 282 PHE A CA 1
ATOM 2202 C C . PHE A 1 282 ? 1.247 4.438 9.112 1.00 94.81 282 PHE A C 1
ATOM 2204 O O . PHE A 1 282 ? 0.647 4.169 8.068 1.00 94.81 282 PHE A O 1
ATOM 2211 N N . ARG A 1 283 ? 1.027 3.757 10.246 1.00 95.00 283 ARG A N 1
ATOM 2212 C CA . ARG A 1 283 ? 0.062 2.654 10.341 1.00 95.00 283 ARG A CA 1
ATOM 2213 C C . ARG A 1 283 ? -1.357 3.090 10.019 1.00 95.00 283 ARG A C 1
ATOM 2215 O O . ARG A 1 283 ? -2.049 2.346 9.334 1.00 95.00 283 ARG A O 1
ATOM 2222 N N . ILE A 1 284 ? -1.802 4.261 10.486 1.00 95.25 284 ILE A N 1
ATOM 2223 C CA . ILE A 1 284 ? -3.123 4.804 10.137 1.00 95.25 284 ILE A CA 1
ATOM 2224 C C . ILE A 1 284 ? -3.248 4.932 8.622 1.00 95.25 284 ILE A C 1
ATOM 2226 O O . ILE A 1 284 ? -4.224 4.436 8.068 1.00 95.25 284 ILE A O 1
ATOM 2230 N N . LEU A 1 285 ? -2.276 5.555 7.950 1.00 97.38 285 LEU A N 1
ATOM 2231 C CA . LEU A 1 285 ? -2.314 5.736 6.498 1.00 97.38 285 LEU A CA 1
ATOM 2232 C C . LEU A 1 285 ? -2.400 4.386 5.771 1.00 97.38 285 LEU A C 1
ATOM 2234 O O . LEU A 1 285 ? -3.289 4.193 4.940 1.00 97.38 285 LEU A O 1
ATOM 2238 N N . LEU A 1 286 ? -1.543 3.432 6.147 1.00 98.25 286 LEU A N 1
ATOM 2239 C CA . LEU A 1 286 ? -1.521 2.101 5.546 1.00 98.25 286 LEU A CA 1
ATOM 2240 C C . LEU A 1 286 ? -2.826 1.328 5.791 1.00 98.25 286 LEU A C 1
ATOM 2242 O O . LEU A 1 286 ? -3.464 0.871 4.845 1.00 98.25 286 LEU A O 1
ATOM 2246 N N . LEU A 1 287 ? -3.260 1.208 7.047 1.00 97.75 287 LEU A N 1
ATOM 2247 C CA . LEU A 1 287 ? -4.444 0.435 7.432 1.00 97.75 287 LEU A CA 1
ATOM 2248 C C . LEU A 1 287 ? -5.740 1.035 6.871 1.00 97.75 287 LEU A C 1
ATOM 2250 O O . LEU A 1 287 ? -6.639 0.299 6.471 1.00 97.75 287 LEU A O 1
ATOM 2254 N N . ARG A 1 288 ? -5.842 2.365 6.795 1.00 97.12 288 ARG A N 1
ATOM 2255 C CA . ARG A 1 288 ? -6.981 3.035 6.155 1.00 97.12 288 ARG A CA 1
ATOM 2256 C C . ARG A 1 288 ? -6.997 2.821 4.646 1.00 97.12 288 ARG A C 1
ATOM 2258 O O . ARG A 1 288 ? -8.063 2.620 4.073 1.00 97.12 288 ARG A O 1
ATOM 2265 N N . GLY A 1 289 ? -5.833 2.834 4.006 1.00 98.38 289 GLY A N 1
ATOM 2266 C CA . GLY A 1 289 ? -5.712 2.481 2.597 1.00 98.38 289 GLY A CA 1
ATOM 2267 C C . GLY A 1 289 ? -6.088 1.026 2.312 1.00 98.38 289 GLY A C 1
ATOM 2268 O O . GLY A 1 289 ? -6.816 0.760 1.359 1.00 98.38 289 GLY A O 1
ATOM 2269 N N . MET A 1 290 ? -5.682 0.099 3.186 1.00 98.69 290 MET A N 1
ATOM 2270 C CA . MET A 1 290 ? -6.113 -1.302 3.148 1.00 98.69 290 MET A CA 1
ATOM 2271 C C . MET A 1 290 ? -7.637 -1.432 3.262 1.00 98.69 290 MET A C 1
ATOM 2273 O O . MET A 1 290 ? -8.240 -2.126 2.447 1.00 98.69 290 MET A O 1
ATOM 2277 N N . ALA A 1 291 ? -8.261 -0.737 4.221 1.00 97.38 291 ALA A N 1
ATOM 2278 C CA . ALA A 1 291 ? -9.717 -0.720 4.384 1.00 97.38 291 ALA A CA 1
ATOM 2279 C C . ALA A 1 291 ? -10.424 -0.185 3.131 1.00 97.38 291 ALA A C 1
ATOM 2281 O O . ALA A 1 291 ? -11.364 -0.795 2.625 1.00 97.38 291 ALA A O 1
ATOM 2282 N N . TRP A 1 292 ? -9.929 0.928 2.580 1.00 97.94 292 TRP A N 1
ATOM 2283 C CA . TRP A 1 292 ? -10.476 1.523 1.363 1.00 97.94 292 TRP A CA 1
ATOM 2284 C C . TRP A 1 292 ? -10.390 0.576 0.159 1.00 97.94 292 TRP A C 1
ATOM 2286 O O . TRP A 1 292 ? -11.382 0.415 -0.560 1.00 97.94 292 TRP A O 1
ATOM 2296 N N . ALA A 1 293 ? -9.228 -0.058 -0.040 1.00 98.69 293 ALA A N 1
ATOM 2297 C CA . ALA A 1 293 ? -8.986 -0.991 -1.137 1.00 98.69 293 ALA A CA 1
ATOM 2298 C C . ALA A 1 293 ? -9.863 -2.244 -1.010 1.00 98.69 293 ALA A C 1
ATOM 2300 O O . ALA A 1 293 ? -10.455 -2.680 -1.991 1.00 98.69 293 ALA A O 1
ATOM 2301 N N . ALA A 1 294 ? -10.015 -2.777 0.205 1.00 97.94 294 ALA A N 1
ATOM 2302 C CA . ALA A 1 294 ? -10.907 -3.899 0.490 1.00 97.94 294 ALA A CA 1
ATOM 2303 C C . ALA A 1 294 ? -12.404 -3.534 0.417 1.00 97.94 294 ALA A C 1
ATOM 2305 O O . ALA A 1 294 ? -13.248 -4.419 0.534 1.00 97.94 294 ALA A O 1
ATOM 2306 N N . ASN A 1 295 ? -12.741 -2.248 0.242 1.00 95.25 295 ASN A N 1
ATOM 2307 C CA . ASN A 1 295 ? -14.098 -1.720 0.403 1.00 95.25 295 ASN A CA 1
ATOM 2308 C C . ASN A 1 295 ? -14.734 -2.138 1.743 1.00 95.25 295 ASN A C 1
ATOM 2310 O O . ASN A 1 295 ? -15.901 -2.518 1.801 1.00 95.25 295 ASN A O 1
ATOM 2314 N N . ASP A 1 296 ? -13.941 -2.087 2.811 1.00 93.00 296 ASP A N 1
ATOM 2315 C CA . ASP A 1 296 ? -14.320 -2.540 4.145 1.00 93.00 296 ASP A CA 1
ATOM 2316 C C . ASP A 1 296 ? -14.461 -1.366 5.123 1.00 93.00 296 ASP A C 1
ATOM 2318 O O . ASP A 1 296 ? -14.069 -0.223 4.865 1.00 93.00 296 ASP A O 1
ATOM 2322 N N . ASN A 1 297 ? -15.039 -1.660 6.281 1.00 89.00 297 ASN A N 1
ATOM 2323 C CA . ASN A 1 297 ? -15.238 -0.698 7.345 1.00 89.00 297 ASN A CA 1
ATOM 2324 C C . ASN A 1 297 ? -13.905 -0.345 8.034 1.00 89.00 297 ASN A C 1
ATOM 2326 O O . ASN A 1 297 ? -13.247 -1.184 8.653 1.00 89.00 297 ASN A O 1
ATOM 2330 N N . PHE A 1 298 ? -13.547 0.940 8.003 1.00 89.12 298 PHE A N 1
ATOM 2331 C CA . PHE A 1 298 ? -12.317 1.488 8.581 1.00 89.12 298 PHE A CA 1
ATOM 2332 C C . PHE A 1 298 ? -12.178 1.194 10.086 1.00 89.12 298 PHE A C 1
ATOM 2334 O O . PHE A 1 298 ? -11.061 1.039 10.588 1.00 89.12 298 PHE A O 1
ATOM 2341 N N . ASN A 1 299 ? -13.292 1.059 10.813 1.00 85.38 299 ASN A N 1
ATOM 2342 C CA . ASN A 1 299 ? -13.271 0.733 12.237 1.00 85.38 299 ASN A CA 1
ATOM 2343 C C . ASN A 1 299 ? -12.759 -0.679 12.524 1.00 85.38 299 ASN A C 1
ATOM 2345 O O . ASN A 1 299 ? -12.180 -0.886 13.593 1.00 85.38 299 ASN A O 1
ATOM 2349 N N . ARG A 1 300 ? -12.875 -1.625 11.577 1.00 89.12 300 ARG A N 1
ATOM 2350 C CA . ARG A 1 300 ? -12.295 -2.971 11.729 1.00 89.12 300 ARG A CA 1
ATOM 2351 C C . ARG A 1 300 ? -10.783 -2.898 11.979 1.00 89.12 300 ARG A C 1
ATOM 2353 O O . ARG A 1 300 ? -10.249 -3.638 12.804 1.00 89.12 300 ARG A O 1
ATOM 2360 N N . TYR A 1 301 ? -10.117 -1.954 11.314 1.00 91.75 301 TYR A N 1
ATOM 2361 C CA . TYR A 1 301 ? -8.667 -1.764 11.341 1.00 91.75 301 TYR A CA 1
ATOM 2362 C C . TYR A 1 301 ? -8.190 -0.875 12.493 1.00 91.75 301 TYR A C 1
ATOM 2364 O O . TYR A 1 301 ? -7.029 -0.943 12.898 1.00 91.75 301 TYR A O 1
ATOM 2372 N N . ARG A 1 302 ? -9.080 -0.053 13.063 1.00 85.94 302 ARG A N 1
ATOM 2373 C CA . ARG A 1 302 ? -8.750 0.929 14.108 1.00 85.94 302 ARG A CA 1
ATOM 2374 C C . ARG A 1 302 ? -7.996 0.312 15.287 1.00 85.94 302 ARG A C 1
ATOM 2376 O O . ARG A 1 302 ? -7.036 0.898 15.779 1.00 85.94 302 ARG A O 1
ATOM 2383 N N . ARG A 1 303 ? -8.418 -0.873 15.741 1.00 78.81 303 ARG A N 1
ATOM 2384 C CA . ARG A 1 303 ? -7.868 -1.520 16.942 1.00 78.81 303 ARG A CA 1
ATOM 2385 C C . ARG A 1 303 ? -6.403 -1.929 16.787 1.00 78.81 303 ARG A C 1
ATOM 2387 O O . ARG A 1 303 ? -5.665 -1.912 17.768 1.00 78.81 303 ARG A O 1
ATOM 2394 N N . VAL A 1 304 ? -5.986 -2.292 15.576 1.00 87.75 304 VAL A N 1
ATOM 2395 C CA . VAL A 1 304 ? -4.635 -2.812 15.320 1.00 87.75 304 VAL A CA 1
ATOM 2396 C C . VAL A 1 304 ? -3.623 -1.716 14.990 1.00 87.75 304 VAL A C 1
ATOM 2398 O O . VAL A 1 304 ? -2.426 -1.979 15.023 1.00 87.75 304 VAL A O 1
ATOM 2401 N N . VAL A 1 305 ? -4.072 -0.472 14.765 1.00 87.19 305 VAL A N 1
ATOM 2402 C CA . VAL A 1 305 ? -3.188 0.695 14.584 1.00 87.19 305 VAL A CA 1
ATOM 2403 C C . VAL A 1 305 ? -2.171 0.785 15.720 1.00 87.19 305 VAL A C 1
ATOM 2405 O O . VAL A 1 305 ? -0.977 0.961 15.490 1.00 87.19 305 VAL A O 1
ATOM 2408 N N . LEU A 1 306 ? -2.651 0.649 16.954 1.00 81.69 306 LEU A N 1
ATOM 2409 C CA . LEU A 1 306 ? -1.875 0.974 18.143 1.00 81.69 306 LEU A CA 1
ATOM 2410 C C . LEU A 1 306 ? -1.177 -0.221 18.769 1.00 81.69 306 LEU A C 1
ATOM 2412 O O . LEU A 1 306 ? -0.271 -0.030 19.564 1.00 81.69 306 LEU A O 1
ATOM 2416 N N . ASP A 1 307 ? -1.545 -1.446 18.419 1.00 78.38 307 ASP A N 1
ATOM 2417 C CA . ASP A 1 307 ? -0.955 -2.632 19.030 1.00 78.38 307 ASP A CA 1
ATOM 2418 C C . ASP A 1 307 ? 0.537 -2.745 18.689 1.00 78.38 307 ASP A C 1
ATOM 2420 O O . ASP A 1 307 ? 0.921 -2.931 17.534 1.00 78.38 307 ASP A O 1
ATOM 2424 N N . SER A 1 308 ? 1.392 -2.621 19.709 1.00 69.50 308 SER A N 1
ATOM 2425 C CA . SER A 1 308 ? 2.851 -2.560 19.558 1.00 69.50 308 SER A CA 1
ATOM 2426 C C . SER A 1 308 ? 3.339 -1.371 18.713 1.00 69.50 308 SER A C 1
ATOM 2428 O O . SER A 1 308 ? 4.425 -1.436 18.140 1.00 69.50 308 SER A O 1
ATOM 2430 N N . ALA A 1 309 ? 2.540 -0.304 18.587 1.00 73.44 309 ALA A N 1
ATOM 2431 C CA . ALA A 1 309 ? 3.001 0.959 18.016 1.00 73.44 309 ALA A CA 1
ATOM 2432 C C . ALA A 1 309 ? 3.879 1.699 19.030 1.00 73.44 309 ALA A C 1
ATOM 2434 O O . ALA A 1 309 ? 3.671 1.601 20.245 1.00 73.44 309 ALA A O 1
ATOM 2435 N N . VAL A 1 310 ? 4.845 2.457 18.522 1.00 70.31 310 VAL A N 1
ATOM 2436 C CA . VAL A 1 310 ? 5.733 3.296 19.325 1.00 70.31 310 VAL A CA 1
ATOM 2437 C C . VAL A 1 310 ? 5.322 4.748 19.136 1.00 70.31 310 VAL A C 1
ATOM 2439 O O . VAL A 1 310 ? 5.175 5.170 17.999 1.00 70.31 310 VAL A O 1
ATOM 2442 N N . TYR A 1 311 ? 5.131 5.508 20.213 1.00 64.56 311 TYR A N 1
ATOM 2443 C CA . TYR A 1 311 ? 4.658 6.899 20.187 1.00 64.56 311 TYR A CA 1
ATOM 2444 C C . TYR A 1 311 ? 5.412 7.782 21.184 1.00 64.56 311 TYR A C 1
ATOM 2446 O O . TYR A 1 311 ? 6.014 7.281 22.135 1.00 64.56 311 TYR A O 1
ATOM 2454 N N . ILE A 1 312 ? 5.344 9.102 20.991 1.00 65.88 312 ILE A N 1
ATOM 2455 C CA . ILE A 1 312 ? 5.861 10.086 21.949 1.00 65.88 312 ILE A CA 1
ATOM 2456 C C . ILE A 1 312 ? 4.717 10.591 22.836 1.00 65.88 312 ILE A C 1
ATOM 2458 O O . ILE A 1 312 ? 3.679 11.036 22.337 1.00 65.88 312 ILE A O 1
ATOM 2462 N N . ASN A 1 313 ? 4.890 10.517 24.158 1.00 65.00 313 ASN A N 1
ATOM 2463 C CA . ASN A 1 313 ? 3.952 11.120 25.111 1.00 65.00 313 ASN A CA 1
ATOM 2464 C C . ASN A 1 313 ? 4.196 12.633 25.281 1.00 65.00 313 ASN A C 1
ATOM 2466 O O . ASN A 1 313 ? 5.169 13.190 24.772 1.00 65.00 313 ASN A O 1
ATOM 2470 N N . ASP A 1 314 ? 3.331 13.309 26.039 1.00 60.53 314 ASP A N 1
ATOM 2471 C CA . ASP A 1 314 ? 3.442 14.759 26.265 1.00 60.53 314 ASP A CA 1
ATOM 2472 C C . ASP A 1 314 ? 4.707 15.162 27.047 1.00 60.53 314 ASP A C 1
ATOM 2474 O O . ASP A 1 314 ? 5.157 16.302 26.951 1.00 60.53 314 ASP A O 1
ATOM 2478 N N . ALA A 1 315 ? 5.329 14.212 27.753 1.00 57.78 315 ALA A N 1
ATOM 2479 C CA . ALA A 1 315 ? 6.620 14.365 28.423 1.00 57.78 315 ALA A CA 1
ATOM 2480 C C . ALA A 1 315 ? 7.823 14.048 27.509 1.00 57.78 315 ALA A C 1
ATOM 2482 O O . ALA A 1 315 ? 8.944 13.908 27.995 1.00 57.78 315 ALA A O 1
ATOM 2483 N N . THR A 1 316 ? 7.617 13.929 26.192 1.00 64.94 316 THR A N 1
ATOM 2484 C CA . THR A 1 316 ? 8.643 13.626 25.171 1.00 64.94 316 THR A CA 1
ATOM 2485 C C . THR A 1 316 ? 9.341 12.269 25.324 1.00 64.94 316 THR A C 1
ATOM 2487 O O . THR A 1 316 ? 10.399 12.031 24.747 1.00 64.94 316 THR A O 1
ATOM 2490 N N . GLN A 1 317 ? 8.744 11.349 26.080 1.00 58.94 317 GLN A N 1
ATOM 2491 C CA . GLN A 1 317 ? 9.253 9.991 26.239 1.00 58.94 317 GLN A CA 1
ATOM 2492 C C . GLN A 1 317 ? 8.715 9.089 25.131 1.00 58.94 317 GLN A C 1
ATOM 2494 O O . GLN A 1 317 ? 7.525 9.125 24.805 1.00 58.94 317 GLN A O 1
ATOM 2499 N N . ILE A 1 318 ? 9.594 8.239 24.604 1.00 59.25 318 ILE A N 1
ATOM 2500 C CA . ILE A 1 318 ? 9.248 7.184 23.653 1.00 59.25 318 ILE A CA 1
ATOM 2501 C C . ILE A 1 318 ? 8.612 6.033 24.430 1.00 59.25 318 ILE A C 1
ATOM 2503 O O . ILE A 1 318 ? 9.240 5.441 25.309 1.00 59.25 318 ILE A O 1
ATOM 2507 N N . LEU A 1 319 ? 7.368 5.707 24.100 1.00 58.44 319 LEU A N 1
ATOM 2508 C CA . LEU A 1 319 ? 6.604 4.633 24.721 1.00 58.44 319 LEU A CA 1
ATOM 2509 C C . LEU A 1 319 ? 6.154 3.629 23.666 1.00 58.44 319 LEU A C 1
ATOM 2511 O O . LEU A 1 319 ? 5.873 3.984 22.528 1.00 58.44 319 LEU A O 1
ATOM 2515 N N . THR A 1 320 ? 6.044 2.363 24.060 1.00 58.62 320 THR A N 1
ATOM 2516 C CA . THR A 1 320 ? 5.386 1.330 23.250 1.00 58.62 320 THR A CA 1
ATOM 2517 C C . THR A 1 320 ? 4.019 1.044 23.849 1.00 58.62 320 THR A C 1
ATOM 2519 O O . THR A 1 320 ? 3.915 0.804 25.052 1.00 58.62 320 THR A O 1
ATOM 2522 N N . VAL A 1 321 ? 2.971 1.027 23.027 1.00 57.91 321 VAL A N 1
ATOM 2523 C CA . VAL A 1 321 ? 1.657 0.553 23.472 1.00 57.91 321 VAL A CA 1
ATOM 2524 C C . VAL A 1 321 ? 1.760 -0.958 23.740 1.00 57.91 321 VAL A C 1
ATOM 2526 O O . VAL A 1 321 ? 2.092 -1.714 22.820 1.00 57.91 321 VAL A O 1
ATOM 2529 N N . PRO A 1 322 ? 1.486 -1.441 24.966 1.00 51.44 322 PRO A N 1
ATOM 2530 C CA . PRO A 1 322 ? 1.564 -2.866 25.269 1.00 51.44 322 PRO A CA 1
ATOM 2531 C C . PRO A 1 322 ? 0.617 -3.683 24.381 1.00 51.44 322 PRO A C 1
ATOM 2533 O O . PRO A 1 322 ? -0.509 -3.260 24.126 1.00 51.44 322 PRO A O 1
ATOM 2536 N N . LYS A 1 323 ? 1.026 -4.905 24.006 1.00 48.69 323 LYS A N 1
ATOM 2537 C CA . LYS A 1 323 ? 0.253 -5.874 23.187 1.00 48.69 323 LYS A CA 1
ATOM 2538 C C . LYS A 1 323 ? -1.173 -6.173 23.686 1.00 48.69 323 LYS A C 1
ATOM 2540 O O . LYS A 1 323 ? -1.949 -6.823 22.989 1.00 48.69 323 LYS A O 1
ATOM 2545 N N . THR A 1 324 ? -1.496 -5.775 24.916 1.00 40.38 324 THR A N 1
ATOM 2546 C CA . THR A 1 324 ? -2.717 -6.121 25.650 1.00 40.38 324 THR A CA 1
ATOM 2547 C C . THR A 1 324 ? -3.591 -4.923 26.007 1.00 40.38 324 THR A C 1
ATOM 2549 O O . THR A 1 324 ? -4.644 -5.137 26.613 1.00 40.38 324 THR A O 1
ATOM 2552 N N . SER A 1 325 ? -3.216 -3.683 25.658 1.00 43.56 325 SER A N 1
ATOM 2553 C CA . SER A 1 325 ? -4.060 -2.534 25.992 1.00 43.56 325 SER A CA 1
ATOM 2554 C C . SER A 1 325 ? -5.354 -2.607 25.176 1.00 43.56 325 SER A C 1
ATOM 2556 O O . SER A 1 325 ? -5.424 -2.353 23.973 1.00 43.56 325 SER A O 1
ATOM 2558 N N . ARG A 1 326 ? -6.429 -3.021 25.846 1.00 39.84 326 ARG A N 1
ATOM 2559 C CA . ARG A 1 326 ? -7.786 -2.793 25.366 1.00 39.84 326 ARG A CA 1
ATOM 2560 C C . ARG A 1 326 ? -7.989 -1.286 25.418 1.00 39.84 326 ARG A C 1
ATOM 2562 O O . ARG A 1 326 ? -8.381 -0.755 26.449 1.00 39.84 326 ARG A O 1
ATOM 2569 N N . ILE A 1 327 ? -7.659 -0.587 24.338 1.00 44.31 327 ILE A N 1
ATOM 2570 C CA . ILE A 1 327 ? -8.120 0.785 24.159 1.00 44.31 327 ILE A CA 1
ATOM 2571 C C . ILE A 1 327 ? -9.623 0.656 23.978 1.00 44.31 327 ILE A C 1
ATOM 2573 O O . ILE A 1 327 ? -10.097 0.221 22.930 1.00 44.31 327 ILE A O 1
ATOM 2577 N N . ASN A 1 328 ? -10.338 0.898 25.072 1.00 37.34 328 ASN A N 1
ATOM 2578 C CA . ASN A 1 328 ? -11.782 0.859 25.114 1.00 37.34 328 ASN A CA 1
ATOM 2579 C C . ASN A 1 328 ? -12.282 1.987 24.195 1.00 37.34 328 ASN A C 1
ATOM 2581 O O . ASN A 1 328 ? -11.964 3.147 24.473 1.00 37.34 328 ASN A O 1
ATOM 2585 N N . PRO A 1 329 ? -12.987 1.689 23.088 1.00 39.34 329 PRO A N 1
ATOM 2586 C CA . PRO A 1 329 ? -13.468 2.723 22.171 1.00 39.34 329 PRO A CA 1
ATOM 2587 C C . PRO A 1 329 ? -14.446 3.698 22.843 1.00 39.34 329 PRO A C 1
ATOM 2589 O O . PRO A 1 329 ? -14.574 4.829 22.386 1.00 39.34 329 PRO A O 1
ATOM 2592 N N . ASP A 1 330 ? -15.051 3.282 23.962 1.00 39.16 330 ASP A N 1
ATOM 2593 C CA . ASP A 1 330 ? -16.204 3.938 24.586 1.00 39.16 330 ASP A CA 1
ATOM 2594 C C . ASP A 1 330 ? -15.858 4.754 25.850 1.00 39.16 330 ASP A C 1
ATOM 2596 O O . ASP A 1 330 ? -16.706 5.001 26.700 1.00 39.16 330 ASP A O 1
ATOM 2600 N N . GLY A 1 331 ? -14.611 5.220 25.974 1.00 38.66 331 GLY A N 1
ATOM 2601 C CA . GLY A 1 331 ? -14.284 6.329 26.877 1.00 38.66 331 GLY A CA 1
ATOM 2602 C C . GLY A 1 331 ? -13.965 5.970 28.330 1.00 38.66 331 GLY A C 1
ATOM 2603 O O . GLY A 1 331 ? -14.714 6.336 29.223 1.00 38.66 331 GLY A O 1
ATOM 2604 N N . VAL A 1 332 ? -12.780 5.393 28.579 1.00 34.25 332 VAL A N 1
ATOM 2605 C CA . VAL A 1 332 ? -11.965 5.656 29.788 1.00 34.25 332 VAL A CA 1
ATOM 2606 C C . VAL A 1 332 ? -10.474 5.508 29.426 1.00 34.25 332 VAL A C 1
ATOM 2608 O O . VAL A 1 332 ? -10.066 4.539 28.789 1.00 34.25 332 VAL A O 1
ATOM 2611 N N . ASN A 1 333 ? -9.674 6.507 29.809 1.00 32.03 333 ASN A N 1
ATOM 2612 C CA . ASN A 1 333 ? -8.221 6.650 29.633 1.00 32.03 333 ASN A CA 1
ATOM 2613 C C . ASN A 1 333 ? -7.413 5.561 30.386 1.00 32.03 333 ASN A C 1
ATOM 2615 O O . ASN A 1 333 ? -7.729 5.312 31.545 1.00 32.03 333 ASN A O 1
ATOM 2619 N N . PRO A 1 334 ? -6.340 4.960 29.825 1.00 35.44 334 PRO A N 1
ATOM 2620 C CA . PRO A 1 334 ? -5.479 4.049 30.578 1.00 35.44 334 PRO A CA 1
ATOM 2621 C C . PRO A 1 334 ? -4.279 4.706 31.288 1.00 35.44 334 PRO A C 1
ATOM 2623 O O . PRO A 1 334 ? -3.467 3.978 31.853 1.00 35.44 334 PRO A O 1
ATOM 2626 N N . PHE A 1 335 ? -4.156 6.036 31.372 1.00 35.16 335 PHE A N 1
ATOM 2627 C CA . PHE A 1 335 ? -3.359 6.628 32.459 1.00 35.16 335 PHE A CA 1
ATOM 2628 C C . PHE A 1 335 ? -4.118 6.552 33.798 1.00 35.16 335 PHE A C 1
ATOM 2630 O O . PHE A 1 335 ? -4.392 7.564 34.431 1.00 35.16 335 PHE A O 1
ATOM 2637 N N . GLU A 1 336 ? -4.410 5.338 34.268 1.00 32.50 336 GLU A N 1
ATOM 2638 C CA . GLU A 1 336 ? -4.401 5.054 35.705 1.00 32.50 336 GLU A CA 1
ATOM 2639 C C . GLU A 1 336 ? -3.095 4.326 36.031 1.00 32.50 336 GLU A C 1
ATOM 2641 O O . GLU A 1 336 ? -3.045 3.134 36.321 1.00 32.50 336 GLU A O 1
ATOM 2646 N N . TRP A 1 337 ? -1.995 5.077 35.982 1.00 27.91 337 TRP A N 1
ATOM 2647 C CA . TRP A 1 337 ? -0.812 4.737 36.760 1.00 27.91 337 TRP A CA 1
ATOM 2648 C C . TRP A 1 337 ? -1.033 5.282 38.175 1.00 27.91 337 TRP A C 1
ATOM 2650 O O . TRP A 1 337 ? -0.680 6.420 38.478 1.00 27.91 337 TRP A O 1
ATOM 2660 N N . LYS A 1 338 ? -1.674 4.490 39.041 1.00 27.31 338 LYS A N 1
ATOM 2661 C CA . LYS A 1 338 ? -1.570 4.678 40.493 1.00 27.31 338 LYS A CA 1
ATOM 2662 C C . LYS A 1 338 ? -0.464 3.756 40.976 1.00 27.31 338 LYS A C 1
ATOM 2664 O O . LYS A 1 338 ? -0.587 2.537 40.898 1.00 27.31 338 LYS A O 1
ATOM 2669 N N . GLY A 1 339 ? 0.647 4.364 41.377 1.00 32.16 339 GLY A N 1
ATOM 2670 C CA . GLY A 1 339 ? 1.836 3.657 41.824 1.00 32.16 339 GLY A CA 1
ATOM 2671 C C . GLY A 1 339 ? 1.529 2.622 42.904 1.00 32.16 339 GLY A C 1
ATOM 2672 O O . GLY A 1 339 ? 0.817 2.898 43.865 1.00 32.16 339 GLY A O 1
ATOM 2673 N N . ALA A 1 340 ? 2.120 1.444 42.752 1.00 25.33 340 ALA A N 1
ATOM 2674 C CA . ALA A 1 340 ? 2.429 0.571 43.867 1.00 25.33 340 ALA A CA 1
ATOM 2675 C C . ALA A 1 340 ? 3.683 -0.229 43.512 1.00 25.33 340 ALA A C 1
ATOM 2677 O O . ALA A 1 340 ? 3.753 -0.920 42.495 1.00 25.33 340 ALA A O 1
ATOM 2678 N N . GLU A 1 341 ? 4.691 -0.043 44.354 1.00 26.94 341 GLU A N 1
ATOM 2679 C CA . GLU A 1 341 ? 5.965 -0.742 44.380 1.00 26.94 341 GLU A CA 1
ATOM 2680 C C . GLU A 1 341 ? 5.770 -2.262 44.320 1.00 26.94 341 GLU A C 1
ATOM 2682 O O . GLU A 1 341 ? 5.033 -2.841 45.119 1.00 26.94 341 GLU A O 1
ATOM 2687 N N . TRP A 1 342 ? 6.509 -2.938 43.442 1.00 23.62 342 TRP A N 1
ATOM 2688 C CA . TRP A 1 342 ? 6.760 -4.364 43.615 1.00 23.62 342 TRP A CA 1
ATOM 2689 C C . TRP A 1 342 ? 7.811 -4.536 44.713 1.00 23.62 342 TRP A C 1
ATOM 2691 O O . TRP A 1 342 ? 9.013 -4.537 44.447 1.00 23.62 342 TRP A O 1
ATOM 2701 N N . LYS A 1 343 ? 7.361 -4.693 45.962 1.00 27.47 343 LYS A N 1
ATOM 2702 C CA . LYS A 1 343 ? 8.177 -5.366 46.973 1.00 27.47 343 LYS A CA 1
ATOM 2703 C C . LYS A 1 343 ? 8.143 -6.854 46.667 1.00 27.47 343 LYS A C 1
ATOM 2705 O O . LYS A 1 343 ? 7.112 -7.508 46.774 1.00 27.47 343 LYS A O 1
ATOM 2710 N N . SER A 1 344 ? 9.288 -7.379 46.258 1.00 32.84 344 SER A N 1
ATOM 2711 C CA . SER A 1 344 ? 9.541 -8.808 46.261 1.00 32.84 344 SER A CA 1
ATOM 2712 C C . SER A 1 344 ? 9.604 -9.288 47.711 1.00 32.84 344 SER A C 1
ATOM 2714 O O . SER A 1 344 ? 10.608 -9.052 48.385 1.00 32.84 344 SER A O 1
ATOM 2716 N N . ASP A 1 345 ? 8.584 -9.990 48.192 1.00 29.42 345 ASP A N 1
ATOM 2717 C CA . ASP A 1 345 ? 8.779 -10.942 49.274 1.00 29.42 345 ASP A CA 1
ATOM 2718 C C . ASP A 1 345 ? 8.302 -12.336 48.861 1.00 29.42 345 ASP A C 1
ATOM 2720 O O . ASP A 1 345 ? 7.216 -12.587 48.344 1.00 29.42 345 ASP A O 1
ATOM 2724 N N . GLY A 1 346 ? 9.235 -13.274 48.971 1.00 34.03 346 GLY A N 1
ATOM 2725 C CA . GLY A 1 346 ? 8.957 -14.673 48.765 1.00 34.03 346 GLY A CA 1
ATOM 2726 C C . GLY A 1 346 ? 8.260 -15.235 49.992 1.00 34.03 346 GLY A C 1
ATOM 2727 O O . GLY A 1 346 ? 8.730 -15.042 51.114 1.00 34.03 346 GLY A O 1
ATOM 2728 N N . ARG A 1 347 ? 7.203 -16.014 49.757 1.00 28.70 347 ARG A N 1
ATOM 2729 C CA . ARG A 1 347 ? 6.941 -17.291 50.437 1.00 28.70 347 ARG A CA 1
ATOM 2730 C C . ARG A 1 347 ? 5.696 -17.953 49.844 1.00 28.70 347 ARG A C 1
ATOM 2732 O O . ARG A 1 347 ? 4.573 -17.543 50.101 1.00 28.70 347 ARG A O 1
ATOM 2739 N N . ARG A 1 348 ? 5.896 -19.050 49.106 1.00 31.28 348 ARG A N 1
ATOM 2740 C CA . ARG A 1 348 ? 4.858 -20.077 48.947 1.00 31.28 348 ARG A CA 1
ATOM 2741 C C . ARG A 1 348 ? 4.756 -20.841 50.269 1.00 31.28 348 ARG A C 1
ATOM 2743 O O . ARG A 1 348 ? 5.719 -21.487 50.674 1.00 31.28 348 ARG A O 1
ATOM 2750 N N . LYS A 1 349 ? 3.592 -20.802 50.910 1.00 30.38 349 LYS A N 1
ATOM 2751 C CA . LYS A 1 349 ? 3.124 -21.847 51.828 1.00 30.38 349 LYS A CA 1
ATOM 2752 C C . LYS A 1 349 ? 1.688 -22.181 51.438 1.00 30.38 349 LYS A C 1
ATOM 2754 O O . LYS A 1 349 ? 0.772 -21.491 51.858 1.00 30.38 349 LYS A O 1
ATOM 2759 N N . ASN A 1 350 ? 1.513 -23.240 50.654 1.00 31.03 350 ASN A N 1
ATOM 2760 C CA . ASN A 1 350 ? 0.247 -23.963 50.633 1.00 31.03 350 ASN A CA 1
ATOM 2761 C C . ASN A 1 350 ? 0.425 -25.153 51.573 1.00 31.03 350 ASN A C 1
ATOM 2763 O O . ASN A 1 350 ? 1.148 -26.095 51.255 1.00 31.03 350 ASN A O 1
ATOM 2767 N N . ALA A 1 351 ? -0.173 -25.047 52.757 1.00 31.09 351 ALA A N 1
ATOM 2768 C CA . ALA A 1 351 ? -0.454 -26.183 53.616 1.00 31.09 351 ALA A CA 1
ATOM 2769 C C . ALA A 1 351 ? -1.745 -26.850 53.117 1.00 31.09 351 ALA A C 1
ATOM 2771 O O . ALA A 1 351 ? -2.710 -26.164 52.781 1.00 31.09 351 ALA A O 1
ATOM 2772 N N . LEU A 1 352 ? -1.727 -28.179 53.044 1.00 31.83 352 LEU A N 1
ATOM 2773 C CA . LEU A 1 352 ? -2.906 -29.030 52.884 1.00 31.83 352 LEU A CA 1
ATOM 2774 C C . LEU A 1 352 ? -3.822 -28.880 54.115 1.00 31.83 352 LEU A C 1
ATOM 2776 O O . LEU A 1 352 ? -3.287 -28.747 55.219 1.00 31.83 352 LEU A O 1
ATOM 2780 N N . PRO A 1 353 ? -5.157 -28.967 53.987 1.00 34.38 353 PRO A N 1
ATOM 2781 C CA . PRO A 1 353 ? -6.020 -29.208 55.132 1.00 34.38 353 PRO A CA 1
ATOM 2782 C C . PRO A 1 353 ? -6.161 -30.717 55.380 1.00 34.38 353 PRO A C 1
ATOM 2784 O O . PRO A 1 353 ? -6.603 -31.460 54.504 1.00 34.38 353 PRO A O 1
ATOM 2787 N N . THR A 1 354 ? -5.790 -31.146 56.584 1.00 39.12 354 THR A N 1
ATOM 2788 C CA . THR A 1 354 ? -6.167 -32.429 57.188 1.00 39.12 354 THR A CA 1
ATOM 2789 C C . THR A 1 354 ? -7.464 -32.284 57.995 1.00 39.12 354 THR A C 1
ATOM 2791 O O . THR A 1 354 ? -7.638 -31.297 58.708 1.00 39.12 354 THR A O 1
ATOM 2794 N N . ASP A 1 355 ? -8.285 -33.332 57.892 1.00 36.88 355 ASP A N 1
ATOM 2795 C CA . ASP A 1 355 ? -9.258 -33.893 58.845 1.00 36.88 355 ASP A CA 1
ATOM 2796 C C . ASP A 1 355 ? -10.590 -33.171 59.129 1.00 36.88 355 ASP A C 1
ATOM 2798 O O . ASP A 1 355 ? -10.654 -32.163 59.834 1.00 36.88 355 ASP A O 1
ATOM 2802 N N . LYS A 1 356 ? -11.693 -33.805 58.700 1.00 34.38 356 LYS A N 1
ATOM 2803 C CA . LYS A 1 356 ? -12.454 -34.771 59.521 1.00 34.38 356 LYS A CA 1
ATOM 2804 C C . LYS A 1 356 ? -13.231 -35.761 58.660 1.00 34.38 356 LYS A C 1
ATOM 2806 O O . LYS A 1 356 ? -13.672 -35.350 57.565 1.00 34.38 356 LYS A O 1
#

Radius of gyration: 23.51 Å; chains: 1; bounding box: 72×56×82 Å

pLDDT: mean 80.36, std 22.62, range [23.62, 98.94]

Sequence (356 aa):
MTKRFRHSSTILLAQALCIGLAFSQTHRWSQVQSILGAVTNPADTAGPFTPLNIVLVWGEHDHATGQHEYEKFARGWQPLLAKMHNTTVSLAYYWPTEAQWQAADLVVMYLRTHNCQSNTGTTCTPLAGQTSPIVVDANKFAQMDAFLARGKGLVTMHPGNYPHQMYQDQWADRTGIAWKAGSTTATTTTYREGHLSLSFRKQTNSPILAGLPDTLQFDDEMYFPLFGHPDSVNVLATSNETFQSQTAARTALWTYSPPGKSGRVYGFIMGHLQTSFSDPVFRILLLRGMAWAANDNFNRYRRVVLDSAVYINDATQILTVPKTSRINPDGVNPFEWKGAEWKSDGRRKNALPTDK

Secondary structure (DSSP, 8-state):
--------SHHHHHHHHHHHHTTTTPPBHHHHHHHHHTS--GGGSSS----EEEEEEE----SSTTBS-HHHHHHHHHHHHTTSTTEEEEEEESS--HHH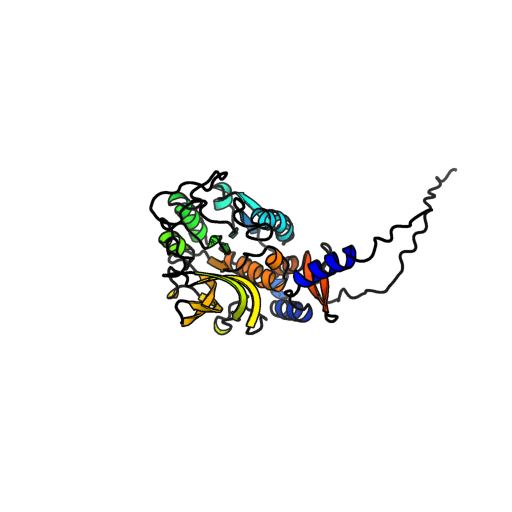HHH-SEEEE-S-SB-BS-SSSS--PBPTT-S-SBS--HHHHHHHHHHHHTT-EEEEEGGGG---GGGHHHHHHHHSEEPPTTS-TTTS-EEEEEEEEEEE-GGG--GGGTT--SEEEEEEEEEESPEE-TTTSEEEEEEEEEETTEEEEEEEEEEE--TT---EEEEE----BTTGGG-HHHHHHHHHHHHHHTT--HHHHHHHHSTT-EEE-TTS-EEE--TT----TTS--S----------------PPPP--

Foldseek 3Di:
DDDDDDDPDPPVVVVVVVVVVLPPAFAEPVLLCLQLVLQDPVVLVDDQFDAAEEEQEEEDDDDDPQFLPSVCCLVVVQVLLVVFHNYHYHYDYLADDLVSLVPHQEYEDRYQQAQFPALDDDDGDGDPPGDGGGSDDDVRLVSLQVSQQVAGFYEQEASSQPHRQVCNQSSCLNAVWGFHGDDPQQPAKHKDFFKWKKAFPCVVVQPLCRSPDRIGIGGFMAIDDIDYHPVQKAAGIFTFDAHPNDTDTHGQWTKHRRPNGNFIYIYHNGDGGPSCLQHLVSLSNVLSSRCVRSVHRSVSSSQSSQQQHWHAYPVRDIDGDHNPDPPPSPDDDPPPPPDDDPDDDDDDDDDDDDDD